Protein AF-A0A3Q2YG42-F1 (afdb_monomer_lite)

InterPro domains:
  IPR000538 Link domain [PF00193] (70-163)
  IPR000538 Link domain [PF00193] (169-263)
  IPR000538 Link domain [PR01265] (79-91)
  IPR000538 Link domain [PR01265] (107-120)
  IPR000538 Link domain [PR01265] (125-136)
  IPR000538 Link domain [PR01265] (158-167)
  IPR000538 Link domain [PS01241] (91-136)
  IPR000538 Link domain [PS01241] (188-233)
  IPR000538 Link domain [PS50963] (69-164)
  IPR000538 Link domain [PS50963] (169-263)
  IPR000538 Link domain [SM00445] (67-164)
  IPR000538 Link domain [SM00445] (169-263)
  IPR016186 C-type lectin-like/link domain superfamily [G3DSA:3.10.100.10] (69-167)
  IPR016186 C-type lectin-like/link domain superfamily [G3DSA:3.10.100.10] (169-263)
  IPR016187 C-type lectin fold [SSF56436] (69-170)
  IPR016187 C-type lectin fold [SSF56436] (176-263)
  IPR050691 Hyaluronan-binding Proteoglycan [PTHR22804] (66-263)

Secondary structure (DSSP, 8-state):
-----PPPP---TTS-------------S---S----EEEEEEESSPPTTS--EEEEEEEEETTEE-PEEEEE--SSSSS-B-HHHHHHHHHHTT-EEPPHHHHHHHHTTT----S-EE-TTSEEEEEESS-BTTB--SSTTS-EEEEEEE--TTS-BEEEEEE-------EE--TT-B-HHHHHHHHHHTT--PPPHHHHHHHHHTT----S-EE-TTS-EEEEESS-BTTBS-SS-EEEEE-SBTTTB-PPPTTS-BEEE-

pLDDT: mean 82.89, std 18.79, range [30.02, 98.75]

Radius of gyration: 19.81 Å; chains: 1; bounding box: 50×45×57 Å

Sequence (263 aa):
MHKVTHHSISEEMSKTVVLPCLFSLRPGAIASHEPPRVKWSKVWGQQGSDGSRKEQSILVAKDNVVKGVLFHYRAPPDRYALSFADAKRVCAENSAAIATPGQLQAAFADGYENCDAGWLSDQTVRYPIQSPRPGCYGDRDDSPGIRNYGNRFPDELFDVYCFAKRLQEVFHSTVEEKLNLATASTHCHSLGAQLATVGQLYLAWQAGLDQCDPGWLADGSVRYPINVPRRNCGGDEPGVRTVYSNPNRTGFPDTTAMFDAYC

Organism: Hippocampus comes (NCBI:txid109280)

Structure (mmCIF, N/CA/C/O backbone):
data_AF-A0A3Q2YG42-F1
#
_entry.id   AF-A0A3Q2YG42-F1
#
loop_
_atom_site.group_PDB
_atom_site.id
_atom_site.type_symbol
_atom_site.label_atom_id
_atom_site.label_alt_id
_atom_site.label_comp_id
_atom_site.label_asym_id
_atom_site.label_entity_id
_atom_site.label_seq_id
_atom_site.pdbx_PDB_ins_code
_atom_site.Cartn_x
_atom_site.Cartn_y
_atom_site.Cartn_z
_atom_site.occupancy
_atom_site.B_iso_or_equiv
_atom_site.auth_seq_id
_atom_site.auth_comp_id
_atom_site.auth_asym_id
_atom_site.auth_atom_id
_atom_site.pdbx_PDB_model_num
ATOM 1 N N . MET A 1 1 ? -17.712 -20.898 -29.746 1.00 37.16 1 MET A N 1
ATOM 2 C CA . MET A 1 1 ? -17.362 -20.573 -28.347 1.00 37.16 1 MET A CA 1
ATOM 3 C C . MET A 1 1 ? -18.477 -21.122 -27.460 1.00 37.16 1 MET A C 1
ATOM 5 O O . MET A 1 1 ? -19.547 -20.534 -27.428 1.00 37.16 1 MET A O 1
ATOM 9 N N . HIS A 1 2 ? -18.311 -22.303 -26.852 1.00 30.02 2 HIS A N 1
ATOM 10 C CA . HIS A 1 2 ? -19.321 -22.822 -25.921 1.00 30.02 2 HIS A CA 1
ATOM 11 C C . HIS A 1 2 ? -19.092 -22.162 -24.566 1.00 30.02 2 HIS A C 1
ATOM 13 O O . HIS A 1 2 ? -18.088 -22.416 -23.906 1.00 30.02 2 HIS A O 1
ATOM 19 N N . LYS A 1 3 ? -19.993 -21.253 -24.196 1.00 33.38 3 LYS A N 1
ATOM 20 C CA . LYS A 1 3 ? -20.018 -20.635 -22.874 1.00 33.38 3 LYS A CA 1
ATOM 21 C C . LYS A 1 3 ? -20.301 -21.757 -21.874 1.00 33.38 3 LYS A C 1
ATOM 23 O O . LYS A 1 3 ? -21.367 -22.367 -21.944 1.00 33.38 3 LYS A O 1
ATOM 28 N N . VAL A 1 4 ? -19.344 -22.066 -21.000 1.00 42.38 4 VAL A N 1
ATOM 29 C CA . VAL A 1 4 ? -19.574 -22.995 -19.886 1.00 42.38 4 VAL A CA 1
ATOM 30 C C . VAL A 1 4 ? -20.608 -22.330 -18.983 1.00 42.38 4 VAL A C 1
ATOM 32 O O . VAL A 1 4 ? -20.305 -21.393 -18.246 1.00 42.38 4 VAL A O 1
ATOM 35 N N . THR A 1 5 ? -21.860 -22.745 -19.132 1.00 42.25 5 THR A N 1
ATOM 36 C CA . THR A 1 5 ? -22.986 -22.264 -18.339 1.00 42.25 5 THR A CA 1
ATOM 37 C C . THR A 1 5 ? -23.028 -23.103 -17.073 1.00 42.25 5 THR A C 1
ATOM 39 O O . THR A 1 5 ? -23.519 -24.225 -17.062 1.00 42.25 5 THR A O 1
ATOM 42 N N . HIS A 1 6 ? -22.442 -22.574 -16.005 1.00 53.34 6 HIS A N 1
ATOM 43 C CA . HIS A 1 6 ? -22.710 -23.066 -14.661 1.00 53.34 6 HIS A CA 1
ATOM 44 C C . HIS A 1 6 ? -23.900 -22.294 -14.092 1.00 53.34 6 HIS A C 1
ATOM 46 O O . HIS A 1 6 ? -24.175 -21.162 -14.499 1.00 53.34 6 HIS A O 1
ATOM 52 N N . HIS A 1 7 ? -24.632 -22.923 -13.177 1.00 50.28 7 HIS A N 1
ATOM 53 C CA . HIS A 1 7 ? -25.670 -22.222 -12.433 1.00 50.28 7 HIS A CA 1
ATOM 54 C C . HIS A 1 7 ? -25.005 -21.152 -11.565 1.00 50.28 7 HIS A C 1
ATOM 56 O O . HIS A 1 7 ? -23.963 -21.400 -10.957 1.00 50.28 7 HIS A O 1
ATOM 62 N N . SER A 1 8 ? -25.582 -19.953 -11.540 1.00 48.00 8 SER A N 1
ATOM 63 C CA . SER A 1 8 ? -25.159 -18.903 -10.619 1.00 48.00 8 SER A CA 1
ATOM 64 C C . SER A 1 8 ? -25.345 -19.401 -9.189 1.00 48.00 8 SER A C 1
ATOM 66 O O . SER A 1 8 ? -26.459 -19.762 -8.813 1.00 48.00 8 SER A O 1
ATOM 68 N N . ILE A 1 9 ? -24.267 -19.417 -8.410 1.00 54.47 9 ILE A N 1
ATOM 69 C CA . ILE A 1 9 ? -24.324 -19.736 -6.984 1.00 54.47 9 ILE A CA 1
ATOM 70 C C . ILE A 1 9 ? -24.495 -18.416 -6.232 1.00 54.47 9 ILE A C 1
ATOM 72 O O . ILE A 1 9 ? -23.724 -17.480 -6.444 1.00 54.47 9 ILE A O 1
ATOM 76 N N . SER A 1 10 ? -25.527 -18.334 -5.396 1.00 48.53 10 SER A N 1
ATOM 77 C CA . SER A 1 10 ? -25.797 -17.191 -4.524 1.00 48.53 10 SER A CA 1
ATOM 78 C C . SER A 1 10 ? -25.667 -17.663 -3.086 1.00 48.53 10 SER A C 1
ATOM 80 O O . SER A 1 10 ? -26.492 -18.446 -2.630 1.00 48.53 10 SER A O 1
ATOM 82 N N . GLU A 1 11 ? -24.634 -17.200 -2.392 1.00 54.06 11 GLU A N 1
ATOM 83 C CA . GLU A 1 11 ? -24.312 -17.594 -1.019 1.00 54.06 11 GLU A CA 1
ATOM 84 C C . GLU A 1 11 ? -23.911 -16.367 -0.194 1.00 54.06 11 GLU A C 1
ATOM 86 O O . GLU A 1 11 ? -23.596 -15.304 -0.736 1.00 54.06 11 GLU A O 1
ATOM 91 N N . GLU A 1 12 ? -23.938 -16.518 1.128 1.00 40.00 12 GLU A N 1
ATOM 92 C CA . GLU A 1 12 ? -23.475 -15.498 2.073 1.00 40.00 12 GLU A CA 1
ATOM 93 C C . GLU A 1 12 ? -21.954 -15.296 1.971 1.00 40.00 12 GLU A C 1
ATOM 95 O O . GLU A 1 12 ? -21.207 -16.241 1.719 1.00 40.00 12 GLU A O 1
ATOM 100 N N . MET A 1 13 ? -21.473 -14.070 2.215 1.00 35.97 13 MET A N 1
ATOM 101 C CA . MET A 1 13 ? -20.045 -13.731 2.071 1.00 35.97 13 MET A CA 1
ATOM 102 C C . MET A 1 13 ? -19.112 -14.523 3.001 1.00 35.97 13 MET A C 1
ATOM 104 O O . MET A 1 13 ? -17.937 -14.680 2.686 1.00 35.97 13 MET A O 1
ATOM 108 N N . SER A 1 14 ? -19.617 -15.025 4.129 1.00 38.03 14 SER A N 1
ATOM 109 C CA . SER A 1 14 ? -18.859 -15.818 5.105 1.00 38.03 14 SER A CA 1
ATOM 110 C C . SER A 1 14 ? -18.813 -17.316 4.782 1.00 38.03 14 SER A C 1
ATOM 112 O O . SER A 1 14 ? -18.106 -18.067 5.457 1.00 38.03 14 SER A O 1
ATOM 114 N N . LYS A 1 15 ? -19.560 -17.788 3.773 1.00 38.00 15 LYS A N 1
ATOM 115 C CA . LYS A 1 15 ? -19.652 -19.217 3.456 1.00 38.00 15 LYS A CA 1
ATOM 116 C C . LYS A 1 15 ? -18.585 -19.673 2.470 1.00 38.00 15 LYS A C 1
ATOM 118 O O . LYS A 1 15 ? -18.189 -18.972 1.544 1.00 38.00 15 LYS A O 1
ATOM 123 N N . THR A 1 16 ? -18.149 -20.917 2.654 1.00 41.81 16 THR A N 1
ATOM 124 C CA . THR A 1 16 ? -17.263 -21.602 1.708 1.00 41.81 16 THR A CA 1
ATOM 125 C C . THR A 1 16 ? -18.089 -22.150 0.549 1.00 41.81 16 THR A C 1
ATOM 127 O O . THR A 1 16 ? -19.003 -22.943 0.764 1.00 41.81 16 THR A O 1
ATOM 130 N N . VAL A 1 17 ? -17.743 -21.766 -0.681 1.00 47.44 17 VAL A N 1
ATOM 131 C CA . VAL A 1 17 ? -18.382 -22.269 -1.904 1.00 47.44 17 VAL A CA 1
ATOM 132 C C . VAL A 1 17 ? -17.365 -23.024 -2.745 1.00 47.44 17 VAL A C 1
ATOM 134 O O . VAL A 1 17 ? -16.292 -22.509 -3.055 1.00 47.44 17 VAL A O 1
ATOM 137 N N . VAL A 1 18 ? -17.720 -24.240 -3.161 1.00 52.75 18 VAL A N 1
ATOM 138 C CA . VAL A 1 18 ? -16.938 -25.001 -4.139 1.00 52.75 18 VAL A CA 1
ATOM 139 C C . VAL A 1 18 ? -17.406 -24.608 -5.532 1.00 52.75 18 VAL A C 1
ATOM 141 O O . VAL A 1 18 ? -18.498 -24.971 -5.966 1.00 52.75 18 VAL A O 1
ATOM 144 N N . LEU A 1 19 ? -16.575 -23.850 -6.242 1.00 54.06 19 LEU A N 1
ATOM 145 C CA . LEU A 1 19 ? -16.845 -23.495 -7.628 1.00 54.06 19 LEU A CA 1
ATOM 146 C C . LEU A 1 19 ? -16.433 -24.660 -8.543 1.00 54.06 19 LEU A C 1
ATOM 148 O O . LEU A 1 19 ? -15.283 -25.103 -8.477 1.00 54.06 19 LEU A O 1
ATOM 152 N N . PRO A 1 20 ? -17.330 -25.168 -9.410 1.00 50.97 20 PRO A N 1
ATOM 153 C CA . PRO A 1 20 ? -17.016 -26.262 -10.320 1.00 50.97 20 PRO A CA 1
ATOM 154 C C . PRO A 1 20 ? -16.154 -25.734 -11.473 1.00 50.97 20 PRO A C 1
ATOM 156 O O . PRO A 1 20 ? -16.644 -25.415 -12.552 1.00 50.97 20 PRO A O 1
ATOM 159 N N . CYS A 1 21 ? -14.851 -25.589 -11.251 1.00 52.16 21 CYS A N 1
ATOM 160 C CA . CYS A 1 21 ? -13.923 -25.124 -12.277 1.00 52.16 21 CYS A CA 1
ATOM 161 C C . CYS A 1 21 ? -13.146 -26.303 -12.878 1.00 52.16 21 CYS A C 1
ATOM 163 O O . CYS A 1 21 ? -11.991 -26.526 -12.533 1.00 52.16 21 CYS A O 1
ATOM 165 N N . LEU A 1 22 ? -13.760 -27.034 -13.816 1.00 49.88 22 LEU A N 1
ATOM 166 C CA . LEU A 1 22 ? -13.017 -27.840 -14.792 1.00 49.88 22 LEU A CA 1
ATOM 167 C C . LEU A 1 22 ? -13.012 -27.083 -16.127 1.00 49.88 22 LEU A C 1
ATOM 169 O O . LEU A 1 22 ? -14.024 -27.035 -16.823 1.00 49.88 22 LEU A O 1
ATOM 173 N N . PHE A 1 23 ? -11.879 -26.479 -16.490 1.00 48.53 23 PHE A N 1
ATOM 174 C CA . PHE A 1 23 ? -11.692 -25.861 -17.804 1.00 48.53 23 PHE A CA 1
ATOM 175 C C . PHE A 1 23 ? -10.814 -26.766 -18.673 1.00 48.53 23 PHE A C 1
ATOM 177 O O . PHE A 1 23 ? -9.654 -27.007 -18.354 1.00 48.53 23 PHE A O 1
ATOM 184 N N . SER A 1 24 ? -11.359 -27.260 -19.788 1.00 45.06 24 SER A N 1
ATOM 185 C CA . SER A 1 24 ? -10.573 -27.919 -20.835 1.00 45.06 24 SER A CA 1
ATOM 186 C C . SER A 1 24 ? -10.083 -26.857 -21.821 1.00 45.06 24 SER A C 1
ATOM 188 O O . SER A 1 24 ? -10.883 -26.245 -22.533 1.00 45.06 24 SER A O 1
ATOM 190 N N . LEU A 1 25 ? -8.773 -26.603 -21.849 1.00 45.97 25 LEU A N 1
ATOM 191 C CA . LEU A 1 25 ? -8.155 -25.787 -22.894 1.00 45.97 25 LEU A CA 1
ATOM 192 C C . LEU A 1 25 ? -8.056 -26.634 -24.165 1.00 45.97 25 LEU A C 1
ATOM 194 O O . LEU A 1 25 ? -7.454 -27.707 -24.151 1.00 45.97 25 LEU A O 1
ATOM 198 N N . ARG A 1 26 ? -8.646 -26.169 -25.271 1.00 48.91 26 ARG A N 1
ATOM 199 C CA . ARG A 1 26 ? -8.454 -26.813 -26.577 1.00 48.91 26 ARG A CA 1
ATOM 200 C C . ARG A 1 26 ? -7.027 -26.522 -27.066 1.00 48.91 26 ARG A C 1
ATOM 202 O O . ARG A 1 26 ? -6.692 -25.346 -27.207 1.00 48.91 26 ARG A O 1
ATOM 209 N N . PRO A 1 27 ? -6.198 -27.536 -27.365 1.00 46.72 27 PRO A N 1
ATOM 210 C CA . PRO A 1 27 ? -4.892 -27.314 -27.968 1.00 46.72 27 PRO A CA 1
ATOM 211 C C . PRO A 1 27 ? -5.101 -26.994 -29.451 1.00 46.72 27 PRO A C 1
ATOM 213 O O . PRO A 1 27 ? -5.374 -27.882 -30.255 1.00 46.72 27 PRO A O 1
ATOM 216 N N . GLY A 1 28 ? -5.057 -25.715 -29.821 1.00 52.97 28 GLY A N 1
ATOM 217 C CA . GLY A 1 28 ? -5.291 -25.330 -31.211 1.00 52.97 28 GLY A CA 1
ATOM 218 C C . GLY A 1 28 ? -5.307 -23.830 -31.453 1.00 52.97 28 GLY A C 1
ATOM 219 O O . GLY A 1 28 ? -6.376 -23.276 -31.674 1.00 52.97 28 GLY A O 1
ATOM 220 N N . ALA A 1 29 ? -4.120 -23.221 -31.385 1.00 42.81 29 ALA A N 1
ATOM 221 C CA . ALA A 1 29 ? -3.640 -22.047 -32.129 1.00 42.81 29 ALA A CA 1
ATOM 222 C C . ALA A 1 29 ? -2.606 -21.322 -31.258 1.00 42.81 29 ALA A C 1
ATOM 224 O O . ALA A 1 29 ? -2.978 -20.583 -30.359 1.00 42.81 29 ALA A O 1
ATOM 225 N N . ILE A 1 30 ? -1.320 -21.574 -31.535 1.00 45.62 30 ILE A N 1
ATOM 226 C CA . ILE A 1 30 ? -0.146 -20.900 -30.956 1.00 45.62 30 ILE A CA 1
ATOM 227 C C . ILE A 1 30 ? -0.146 -20.935 -29.422 1.00 45.62 30 ILE A C 1
ATOM 229 O O . ILE A 1 30 ? -0.738 -20.097 -28.751 1.00 45.62 30 ILE A O 1
ATOM 233 N N . ALA A 1 31 ? 0.562 -21.917 -28.865 1.00 47.59 31 ALA A N 1
ATOM 234 C CA . ALA A 1 31 ? 0.879 -21.953 -27.447 1.00 47.59 31 ALA A CA 1
ATOM 235 C C . ALA A 1 31 ? 1.609 -20.660 -27.042 1.00 47.59 31 ALA A C 1
ATOM 237 O O . ALA A 1 31 ? 2.832 -20.573 -27.139 1.00 47.59 31 ALA A O 1
ATOM 238 N N . SER A 1 32 ? 0.878 -19.663 -26.535 1.00 52.91 32 SER A N 1
ATOM 239 C CA . SER A 1 32 ? 1.452 -18.912 -25.433 1.00 52.91 32 SER A CA 1
ATOM 240 C C . SER A 1 32 ? 1.546 -19.935 -24.304 1.00 52.91 32 SER A C 1
ATOM 242 O O . SER A 1 32 ? 0.567 -20.595 -23.951 1.00 52.91 32 SER A O 1
ATOM 244 N N . HIS A 1 33 ? 2.744 -20.142 -23.769 1.00 53.88 33 HIS A N 1
ATOM 245 C CA . HIS A 1 33 ? 2.972 -20.923 -22.550 1.00 53.88 33 HIS A CA 1
ATOM 246 C C . HIS A 1 33 ? 2.330 -20.241 -21.323 1.00 53.88 33 HIS A C 1
ATOM 248 O O . HIS A 1 33 ? 2.825 -20.367 -20.207 1.00 53.88 33 HIS A O 1
ATOM 254 N N . GLU A 1 34 ? 1.269 -19.455 -21.523 1.00 51.34 34 GLU A N 1
ATOM 255 C CA . GLU A 1 34 ? 0.668 -18.634 -20.503 1.00 51.34 34 GLU A CA 1
ATOM 256 C C . GLU A 1 34 ? -0.638 -19.282 -20.020 1.00 51.34 34 GLU A C 1
ATOM 258 O O . GLU A 1 34 ? -1.601 -19.416 -20.777 1.00 51.34 34 GLU A O 1
ATOM 263 N N . PRO A 1 35 ? -0.680 -19.719 -18.756 1.00 53.84 35 PRO A N 1
ATOM 264 C CA . PRO A 1 35 ? -1.837 -20.392 -18.190 1.00 53.84 35 PRO A CA 1
ATOM 265 C C . PRO A 1 35 ? -3.043 -19.448 -18.102 1.00 53.84 35 PRO A C 1
ATOM 267 O O . PRO A 1 35 ? -2.873 -18.237 -17.904 1.00 53.84 35 PRO A O 1
ATOM 270 N N . PRO A 1 36 ? -4.274 -19.986 -18.215 1.00 58.94 36 PRO A N 1
ATOM 271 C CA . PRO A 1 36 ? -5.486 -19.185 -18.241 1.00 58.94 36 PRO A CA 1
ATOM 272 C C . PRO A 1 36 ? -5.664 -18.445 -16.917 1.00 58.94 36 PRO A C 1
ATOM 274 O O . PRO A 1 36 ? -5.609 -19.026 -15.833 1.00 58.94 36 PRO A O 1
ATOM 277 N N . ARG A 1 37 ? -5.903 -17.139 -17.017 1.00 62.25 37 ARG A N 1
ATOM 278 C CA . ARG A 1 37 ? -6.224 -16.283 -15.878 1.00 62.25 37 ARG A CA 1
ATOM 279 C C . ARG A 1 37 ? -7.727 -16.342 -15.625 1.00 62.25 37 ARG A C 1
ATOM 281 O O . ARG A 1 37 ? -8.512 -15.879 -16.447 1.00 62.25 37 ARG A O 1
ATOM 288 N N . VAL A 1 38 ? -8.119 -16.892 -14.482 1.00 63.44 38 VAL A N 1
ATOM 289 C CA . VAL A 1 38 ? -9.517 -16.960 -14.044 1.00 63.44 38 VAL A CA 1
ATOM 290 C C . VAL A 1 38 ? -9.766 -15.794 -13.103 1.00 63.44 38 VAL A C 1
ATOM 292 O O . VAL A 1 38 ? -9.129 -15.719 -12.063 1.00 63.44 38 VAL A O 1
ATOM 295 N N . LYS A 1 39 ? -10.647 -14.862 -13.462 1.00 65.69 39 LYS A N 1
ATOM 296 C CA . LYS A 1 39 ? -11.042 -13.732 -12.612 1.00 65.69 39 LYS A CA 1
ATOM 297 C C . LYS A 1 39 ? -12.471 -13.960 -12.133 1.00 65.69 39 LYS A C 1
ATOM 299 O O . LYS A 1 39 ? -13.368 -14.153 -12.946 1.00 65.69 39 LYS A O 1
ATOM 304 N N . TRP A 1 40 ? -12.663 -13.922 -10.824 1.00 64.19 40 TRP A N 1
ATOM 305 C CA . TRP A 1 40 ? -13.966 -13.797 -10.192 1.00 64.19 40 TRP A CA 1
ATOM 306 C C . TRP A 1 40 ? -14.181 -12.350 -9.839 1.00 64.19 40 TRP A C 1
ATOM 308 O O . TRP A 1 40 ? -13.326 -11.706 -9.230 1.00 64.19 40 TRP A O 1
ATOM 318 N N . SER A 1 41 ? -15.345 -11.857 -10.207 1.00 60.69 41 SER A N 1
ATOM 319 C CA . SER A 1 41 ? -15.691 -10.473 -10.014 1.00 60.69 41 SER A CA 1
ATOM 320 C C . SER A 1 41 ? -17.042 -10.326 -9.350 1.00 60.69 41 SER A C 1
ATOM 322 O O . SER A 1 41 ? -17.994 -11.026 -9.703 1.00 60.69 41 SER A O 1
ATOM 324 N N . LYS A 1 42 ? -17.150 -9.368 -8.436 1.00 60.47 42 LYS A N 1
ATOM 325 C CA . LYS A 1 42 ? -18.436 -8.921 -7.926 1.00 60.47 42 LYS A CA 1
ATOM 326 C C . LYS A 1 42 ? -18.944 -7.909 -8.942 1.00 60.47 42 LYS A C 1
ATOM 328 O O . LYS A 1 42 ? -18.221 -7.008 -9.364 1.00 60.47 42 LYS A O 1
ATOM 333 N N . VAL A 1 43 ? -20.174 -8.122 -9.386 1.00 68.12 43 VAL A N 1
ATOM 334 C CA . VAL A 1 43 ? -20.835 -7.286 -10.383 1.00 68.12 43 VAL A CA 1
ATOM 335 C C . VAL A 1 43 ? -21.959 -6.546 -9.677 1.00 68.12 43 VAL A C 1
ATOM 337 O O . VAL A 1 43 ? -22.773 -7.181 -9.007 1.00 68.12 43 VAL A O 1
ATOM 340 N N . TRP A 1 44 ? -22.011 -5.221 -9.791 1.00 63.84 44 TRP A N 1
ATOM 341 C CA . TRP A 1 44 ? -23.060 -4.428 -9.145 1.00 63.84 44 TRP A CA 1
ATOM 342 C C . TRP A 1 44 ? -23.499 -3.221 -9.972 1.00 63.84 44 TRP A C 1
ATOM 344 O O . TRP A 1 44 ? -22.815 -2.770 -10.890 1.00 63.84 44 TRP A O 1
ATOM 354 N N . GLY A 1 45 ? -24.671 -2.695 -9.606 1.00 58.34 45 GLY A N 1
ATOM 355 C CA . GLY A 1 45 ? -25.330 -1.573 -10.272 1.00 58.34 45 GLY A CA 1
ATOM 356 C C . GLY A 1 45 ? -26.368 -2.002 -11.311 1.00 58.34 45 GLY A C 1
ATOM 357 O O . GLY A 1 45 ? -26.341 -3.121 -11.835 1.00 58.34 45 GLY A O 1
ATOM 358 N N . GLN A 1 46 ? -27.309 -1.095 -11.598 1.00 54.59 46 GLN A N 1
ATOM 359 C CA . GLN A 1 46 ? -28.134 -1.206 -12.798 1.00 54.59 46 GLN A CA 1
ATOM 360 C C . GLN A 1 46 ? -27.263 -0.992 -14.035 1.00 54.59 46 GLN A C 1
ATOM 362 O O . GLN A 1 46 ? -26.235 -0.318 -13.977 1.00 54.59 46 GLN A O 1
ATOM 367 N N . GLN A 1 47 ? -27.667 -1.623 -15.132 1.00 56.28 47 GLN A N 1
ATOM 368 C CA . GLN A 1 47 ? -26.978 -1.532 -16.409 1.00 56.28 47 GLN A CA 1
ATOM 369 C C . GLN A 1 47 ? -26.873 -0.055 -16.813 1.00 56.28 47 GLN A C 1
ATOM 371 O O . GLN A 1 47 ? -27.890 0.638 -16.864 1.00 56.28 47 GLN A O 1
ATOM 376 N N . GLY A 1 48 ? -25.647 0.430 -17.032 1.00 58.53 48 GLY A N 1
ATOM 377 C CA . GLY A 1 48 ? -25.433 1.778 -17.548 1.00 58.53 48 GLY A CA 1
ATOM 378 C C . GLY A 1 48 ? -26.116 1.941 -18.905 1.00 58.53 48 GLY A C 1
ATOM 379 O O . GLY A 1 48 ? -26.436 0.957 -19.573 1.00 58.53 48 GLY A O 1
ATOM 380 N N . SER A 1 49 ? -26.329 3.180 -19.343 1.00 56.97 49 SER A N 1
ATOM 381 C CA . SER A 1 49 ? -26.926 3.469 -20.655 1.00 56.97 49 SER A CA 1
ATOM 382 C C . SER A 1 49 ? -26.140 2.882 -21.840 1.00 56.97 49 SER A C 1
ATOM 384 O O . SER A 1 49 ? -26.709 2.738 -22.917 1.00 56.97 49 SER A O 1
ATOM 386 N N . ASP A 1 50 ? -24.869 2.506 -21.648 1.00 69.50 50 ASP A N 1
ATOM 387 C CA . ASP A 1 50 ? -24.018 1.830 -22.639 1.00 69.50 50 ASP A CA 1
ATOM 388 C C . ASP A 1 50 ? -24.059 0.287 -22.561 1.00 69.50 50 ASP A C 1
ATOM 390 O O . ASP A 1 50 ? -23.378 -0.397 -23.323 1.00 69.50 50 ASP A O 1
ATOM 394 N N . GLY A 1 51 ? -24.835 -0.285 -21.636 1.00 60.28 51 GLY A N 1
ATOM 395 C CA . GLY A 1 51 ? -24.904 -1.727 -21.426 1.00 60.28 51 GLY A CA 1
ATOM 396 C C . GLY A 1 51 ? -23.856 -2.306 -20.465 1.00 60.28 51 GLY A C 1
ATOM 397 O O . GLY A 1 51 ? -23.954 -3.495 -20.146 1.00 60.28 51 GLY A O 1
ATOM 398 N N . SER A 1 52 ? -22.896 -1.513 -19.980 1.00 55.59 52 SER A N 1
ATOM 399 C CA . SER A 1 52 ? -21.832 -1.946 -19.070 1.00 55.59 52 SER A CA 1
ATOM 400 C C . SER A 1 52 ? -22.321 -2.069 -17.620 1.00 55.59 52 SER A C 1
ATOM 402 O O . SER A 1 52 ? -23.192 -1.333 -17.142 1.00 55.59 52 SER A O 1
ATOM 404 N N . ARG A 1 53 ? -21.777 -3.058 -16.905 1.00 64.25 53 ARG A N 1
ATOM 405 C CA . ARG A 1 53 ? -21.948 -3.242 -15.457 1.00 64.25 53 ARG A CA 1
ATOM 406 C C . ARG A 1 53 ? -20.616 -2.974 -14.775 1.00 64.25 53 ARG A C 1
ATOM 408 O O . ARG A 1 53 ? -19.574 -3.356 -15.302 1.00 64.25 53 ARG A O 1
ATOM 415 N N . LYS A 1 54 ? -20.653 -2.367 -13.586 1.00 61.62 54 LYS A N 1
ATOM 416 C CA . LYS A 1 54 ? -19.445 -2.211 -12.772 1.00 61.62 54 LYS A CA 1
ATOM 417 C C . LYS A 1 54 ? -19.026 -3.582 -12.252 1.00 61.62 54 LYS A C 1
ATOM 419 O O . LYS A 1 54 ? -19.822 -4.290 -11.633 1.00 61.62 54 LYS A O 1
ATOM 424 N N . GLU A 1 55 ? -17.787 -3.949 -12.544 1.00 66.94 55 GLU A N 1
ATOM 425 C CA . GLU A 1 55 ? -17.202 -5.244 -12.228 1.00 66.94 55 GLU A CA 1
ATOM 426 C C . GLU A 1 55 ? -15.893 -5.029 -11.456 1.00 66.94 55 GLU A C 1
ATOM 428 O O . GLU A 1 55 ? -14.961 -4.423 -11.981 1.00 66.94 55 GLU A O 1
ATOM 433 N N . GLN A 1 56 ? -15.791 -5.544 -10.228 1.00 62.69 56 GLN A N 1
ATOM 434 C CA . GLN A 1 56 ? -14.542 -5.532 -9.454 1.00 62.69 56 GLN A CA 1
ATOM 435 C C . GLN A 1 56 ? -14.036 -6.951 -9.247 1.00 62.69 56 GLN A C 1
ATOM 437 O O . GLN A 1 56 ? -14.794 -7.823 -8.826 1.00 62.69 56 GLN A O 1
ATOM 442 N N . SER A 1 57 ? -12.746 -7.176 -9.502 1.00 62.44 57 SER A N 1
ATOM 443 C CA . SER A 1 57 ? -12.067 -8.436 -9.186 1.00 62.44 57 SER A CA 1
ATOM 444 C C . SER A 1 57 ? -12.120 -8.715 -7.675 1.00 62.44 57 SER A C 1
ATOM 446 O O . SER A 1 57 ? -11.557 -7.948 -6.904 1.00 62.44 57 SER A O 1
ATOM 448 N N . ILE A 1 58 ? -12.743 -9.820 -7.262 1.00 55.69 58 ILE A N 1
ATOM 449 C CA . ILE A 1 58 ? -12.721 -10.323 -5.872 1.00 55.69 58 ILE A CA 1
ATOM 450 C C . ILE A 1 58 ? -11.552 -11.288 -5.704 1.00 55.69 58 ILE A C 1
ATOM 452 O O . ILE A 1 58 ? -10.771 -11.224 -4.764 1.00 55.69 58 ILE A O 1
ATOM 456 N N . LEU A 1 59 ? -11.420 -12.213 -6.650 1.00 58.62 59 LEU A N 1
ATOM 457 C CA . LEU A 1 59 ? -10.390 -13.235 -6.655 1.00 58.62 59 LEU A CA 1
ATOM 458 C C . LEU A 1 59 ? -9.915 -13.378 -8.083 1.00 58.62 59 LEU A C 1
ATOM 460 O O . LEU A 1 59 ? -10.677 -13.244 -9.036 1.00 58.62 59 LEU A O 1
ATOM 464 N N . VAL A 1 60 ? -8.650 -13.699 -8.252 1.00 61.66 60 VAL A N 1
ATOM 465 C CA . VAL A 1 60 ? -8.150 -14.138 -9.546 1.00 61.66 60 VAL A CA 1
ATOM 466 C C . VAL A 1 60 ? -7.256 -15.331 -9.277 1.00 61.66 60 VAL A C 1
ATOM 468 O O . VAL A 1 60 ? -6.561 -15.364 -8.273 1.00 61.66 60 VAL A O 1
ATOM 471 N N . ALA A 1 61 ? -7.272 -16.323 -10.143 1.00 58.47 61 ALA A N 1
ATOM 472 C CA . ALA A 1 61 ? -6.347 -17.431 -10.097 1.00 58.47 61 ALA A CA 1
ATOM 473 C C . ALA A 1 61 ? -5.568 -17.490 -11.402 1.00 58.47 61 ALA A C 1
ATOM 475 O O . ALA A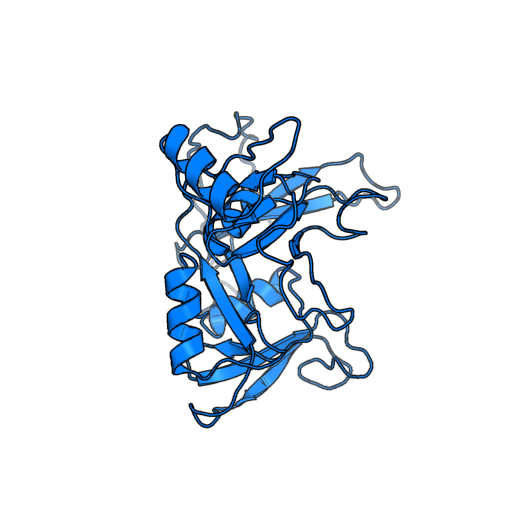 1 61 ? -6.111 -17.299 -12.492 1.00 58.47 61 ALA A O 1
ATOM 476 N N . LYS A 1 62 ? -4.274 -17.747 -11.270 1.00 59.66 62 LYS A N 1
ATOM 477 C CA . LYS A 1 62 ? -3.380 -18.143 -12.354 1.00 59.66 62 LYS A CA 1
ATOM 478 C C . LYS A 1 62 ? -2.423 -19.166 -11.748 1.00 59.66 62 LYS A C 1
ATOM 480 O O . LYS A 1 62 ? -2.025 -18.992 -10.598 1.00 59.66 62 LYS A O 1
ATOM 485 N N . ASP A 1 63 ? -2.127 -20.250 -12.459 1.00 58.22 63 ASP A N 1
ATOM 486 C CA . ASP A 1 63 ? -1.229 -21.310 -11.964 1.00 58.22 63 ASP A CA 1
ATOM 487 C C . ASP A 1 63 ? -1.662 -21.972 -10.644 1.00 58.22 63 ASP A C 1
ATOM 489 O O . ASP A 1 63 ? -0.833 -22.265 -9.789 1.00 58.22 63 ASP A O 1
ATOM 493 N N . ASN A 1 64 ? -2.969 -22.192 -10.442 1.00 45.97 64 ASN A N 1
ATOM 494 C CA . ASN A 1 64 ? -3.535 -22.737 -9.193 1.00 45.97 64 ASN A CA 1
ATOM 495 C C . ASN A 1 64 ? -3.255 -21.889 -7.932 1.00 45.97 64 ASN A C 1
ATOM 497 O O . ASN A 1 64 ? -3.469 -22.353 -6.813 1.00 45.97 64 ASN A O 1
ATOM 501 N N . VAL A 1 65 ? -2.817 -20.634 -8.089 1.00 49.41 65 VAL A N 1
ATOM 502 C CA . VAL A 1 65 ? -2.615 -19.689 -6.984 1.00 49.41 65 VAL A CA 1
ATOM 503 C C . VAL A 1 65 ? -3.801 -18.735 -6.908 1.00 49.41 65 VAL A C 1
ATOM 505 O O . VAL A 1 65 ? -4.034 -17.963 -7.837 1.00 49.41 65 VAL A O 1
ATOM 508 N N . VAL A 1 66 ? -4.525 -18.755 -5.788 1.00 55.41 66 VAL A N 1
ATOM 509 C CA . VAL A 1 66 ? -5.561 -17.761 -5.465 1.00 55.41 66 VAL A CA 1
ATOM 510 C C . VAL A 1 66 ? -4.891 -16.413 -5.177 1.00 55.41 66 VAL A C 1
ATOM 512 O O . VAL A 1 66 ? -3.927 -16.345 -4.407 1.00 55.41 66 VAL A O 1
ATOM 515 N N . LYS A 1 67 ? -5.347 -15.342 -5.841 1.00 63.84 67 LYS A N 1
ATOM 516 C CA . LYS A 1 67 ? -4.705 -14.026 -5.788 1.00 63.84 67 LYS A CA 1
ATOM 517 C C . LYS A 1 67 ? -4.789 -13.438 -4.394 1.00 63.84 67 LYS A C 1
ATOM 519 O O . LYS A 1 67 ? -5.843 -13.008 -3.938 1.00 63.84 67 LYS A O 1
ATOM 524 N N . GLY A 1 68 ? -3.607 -13.344 -3.807 1.00 80.56 68 GLY A N 1
ATOM 525 C CA . GLY A 1 68 ? -3.286 -12.281 -2.888 1.00 80.56 68 GLY A CA 1
ATOM 526 C C . GLY A 1 68 ? -3.414 -10.895 -3.522 1.00 80.56 68 GLY A C 1
ATOM 527 O O . GLY A 1 68 ? -3.488 -10.749 -4.745 1.00 80.56 68 GLY A O 1
ATOM 528 N N . VAL A 1 69 ? -3.405 -9.885 -2.669 1.00 89.62 69 VAL A N 1
ATOM 529 C CA . VAL A 1 69 ? -3.504 -8.479 -3.043 1.00 89.62 69 VAL A CA 1
ATOM 530 C C . VAL A 1 69 ? -2.107 -7.887 -3.191 1.00 89.62 69 VAL A C 1
ATOM 532 O O . VAL A 1 69 ? -1.240 -8.098 -2.337 1.00 89.62 69 VAL A O 1
ATOM 535 N N . LEU A 1 70 ? -1.882 -7.148 -4.277 1.00 94.38 70 LEU A N 1
ATOM 536 C CA . LEU A 1 70 ? -0.707 -6.294 -4.418 1.00 94.38 70 LEU A CA 1
ATOM 537 C C . LEU A 1 70 ? -1.039 -4.910 -3.873 1.00 94.38 70 LEU A C 1
ATOM 539 O O . LEU A 1 70 ? -2.064 -4.334 -4.234 1.00 94.38 70 LEU A O 1
ATOM 543 N N . PHE A 1 71 ? -0.153 -4.368 -3.051 1.00 96.75 71 PHE A N 1
ATOM 544 C CA . PHE A 1 71 ? -0.267 -3.004 -2.566 1.00 96.75 71 PHE A CA 1
ATOM 545 C C . PHE A 1 71 ? 1.082 -2.301 -2.564 1.00 96.75 71 PHE A C 1
ATOM 547 O O . PHE A 1 71 ? 2.136 -2.917 -2.411 1.00 96.75 71 PHE A O 1
ATOM 554 N N . HIS A 1 72 ? 1.034 -0.986 -2.733 1.00 97.56 72 HIS A N 1
ATOM 555 C CA . HIS A 1 72 ? 2.177 -0.107 -2.536 1.00 97.56 72 HIS A CA 1
ATOM 556 C C . HIS A 1 72 ? 2.293 0.259 -1.055 1.00 97.56 72 HIS A C 1
ATOM 558 O O . HIS A 1 72 ? 1.286 0.491 -0.376 1.00 97.56 72 HIS A O 1
ATOM 564 N N . TYR A 1 73 ? 3.524 0.302 -0.557 1.00 96.94 73 TYR A N 1
ATOM 565 C CA . TYR A 1 73 ? 3.847 0.733 0.792 1.00 96.94 73 TYR A CA 1
ATOM 566 C C . TYR A 1 73 ? 4.934 1.810 0.752 1.00 96.94 73 TYR A C 1
ATOM 568 O O . TYR A 1 73 ? 6.013 1.613 0.191 1.00 96.94 73 TYR A O 1
ATOM 576 N N . ARG A 1 74 ? 4.638 2.939 1.400 1.00 94.69 74 ARG A N 1
ATOM 577 C CA . ARG A 1 74 ? 5.561 4.045 1.663 1.00 94.69 74 ARG A CA 1
ATOM 578 C C . ARG A 1 74 ? 5.818 4.126 3.160 1.00 94.69 74 ARG A C 1
ATOM 580 O O . ARG A 1 74 ? 4.871 4.065 3.942 1.00 94.69 74 ARG A O 1
ATOM 587 N N . ALA A 1 75 ? 7.082 4.285 3.536 1.00 88.81 75 ALA A N 1
ATOM 588 C CA . ALA A 1 75 ? 7.464 4.445 4.930 1.00 88.81 75 ALA A CA 1
ATOM 589 C C . ALA A 1 75 ? 6.964 5.790 5.507 1.00 88.81 75 ALA A C 1
ATOM 591 O O . ALA A 1 75 ? 6.840 6.763 4.763 1.00 88.81 75 ALA A O 1
ATOM 592 N N . PRO A 1 76 ? 6.718 5.877 6.827 1.00 81.88 76 PRO A N 1
ATOM 593 C CA . PRO A 1 76 ? 6.234 7.100 7.466 1.00 81.88 76 PRO A CA 1
ATOM 594 C C . PRO A 1 76 ? 7.088 8.370 7.254 1.00 81.88 76 PRO A C 1
ATOM 596 O O . PRO A 1 76 ? 6.485 9.419 7.008 1.00 81.88 76 PRO A O 1
ATOM 599 N N . PRO A 1 77 ? 8.438 8.337 7.374 1.00 81.56 77 PRO A N 1
ATOM 600 C CA . PRO A 1 77 ? 9.217 9.567 7.520 1.00 81.56 77 PRO A CA 1
ATOM 601 C C . PRO A 1 77 ? 9.312 10.388 6.233 1.00 81.56 77 PRO A C 1
ATOM 603 O O . PRO A 1 77 ? 9.277 11.613 6.303 1.00 81.56 77 PRO A O 1
ATOM 606 N N . ASP A 1 78 ? 9.412 9.741 5.069 1.00 83.50 78 ASP A N 1
ATOM 607 C CA . ASP A 1 78 ? 9.525 10.437 3.787 1.00 83.50 78 ASP A CA 1
ATOM 608 C C . ASP A 1 78 ? 9.133 9.538 2.602 1.00 83.50 78 ASP A C 1
ATOM 610 O O . ASP A 1 78 ? 8.950 8.323 2.734 1.00 83.50 78 ASP A O 1
ATOM 614 N N . ARG A 1 79 ? 9.009 10.143 1.420 1.00 88.56 79 ARG A N 1
ATOM 615 C CA . ARG A 1 79 ? 8.922 9.433 0.143 1.00 88.56 79 ARG A CA 1
ATOM 616 C C . ARG A 1 79 ? 10.278 8.812 -0.176 1.00 88.56 79 ARG A C 1
ATOM 618 O O . ARG A 1 79 ? 11.294 9.486 -0.069 1.00 88.56 79 ARG A O 1
ATOM 625 N N . TYR A 1 80 ? 10.273 7.562 -0.641 1.00 89.31 80 TYR A N 1
ATOM 626 C CA . TYR A 1 80 ? 11.491 6.854 -1.033 1.00 89.31 80 TYR A CA 1
ATOM 627 C C . TYR A 1 80 ? 12.508 6.758 0.107 1.00 89.31 80 TYR A C 1
ATOM 629 O O . TYR A 1 80 ? 13.614 7.276 0.023 1.00 89.31 80 TYR A O 1
ATOM 637 N N . ALA A 1 81 ? 12.103 6.089 1.187 1.00 94.50 81 ALA A N 1
ATOM 638 C CA . ALA A 1 81 ? 12.870 5.995 2.429 1.00 94.50 81 ALA A CA 1
ATOM 639 C C . ALA A 1 81 ? 13.214 4.548 2.832 1.00 94.50 81 ALA A C 1
ATOM 641 O O . ALA A 1 81 ? 13.534 4.292 3.991 1.00 94.50 81 ALA A O 1
ATOM 642 N N . LEU A 1 82 ? 13.118 3.583 1.907 1.00 97.19 82 LEU A N 1
ATOM 643 C CA . LEU A 1 82 ? 13.413 2.173 2.175 1.00 97.19 82 LEU A CA 1
ATOM 644 C C . LEU A 1 82 ? 14.574 1.681 1.309 1.00 97.19 82 LEU A C 1
ATOM 646 O O . LEU A 1 82 ? 14.475 1.687 0.079 1.00 97.19 82 LEU A O 1
ATOM 650 N N . SER A 1 83 ? 15.629 1.175 1.954 1.00 98.25 83 SER A N 1
ATOM 651 C CA . SER A 1 83 ? 16.622 0.320 1.291 1.00 98.25 83 SER A CA 1
ATOM 652 C C . SER A 1 83 ? 15.984 -1.005 0.858 1.00 98.25 83 SER A C 1
ATOM 654 O O . SER A 1 83 ? 14.902 -1.370 1.328 1.00 98.25 83 SER A O 1
ATOM 656 N N . PHE A 1 84 ? 16.650 -1.798 0.015 1.00 98.56 84 PHE A N 1
ATOM 657 C CA . PHE A 1 84 ? 16.124 -3.111 -0.382 1.00 98.56 84 PHE A CA 1
ATOM 658 C C . PHE A 1 84 ? 15.950 -4.065 0.816 1.00 98.56 84 PHE A C 1
ATOM 660 O O . PHE A 1 84 ? 15.040 -4.902 0.845 1.00 98.56 84 PHE A O 1
ATOM 667 N N . ALA A 1 85 ? 16.819 -3.953 1.825 1.00 98.44 85 ALA A N 1
ATOM 668 C CA . ALA A 1 85 ? 16.703 -4.724 3.059 1.00 98.44 85 ALA A CA 1
ATOM 669 C C . ALA A 1 85 ? 15.490 -4.278 3.889 1.00 98.44 85 ALA A C 1
ATOM 671 O O . ALA A 1 85 ? 14.715 -5.128 4.337 1.00 98.44 85 ALA A O 1
ATOM 672 N N . ASP A 1 86 ? 15.287 -2.966 4.029 1.00 98.25 86 ASP A N 1
ATOM 673 C CA . ASP A 1 86 ? 14.136 -2.410 4.743 1.00 98.25 86 ASP A CA 1
ATOM 674 C C . ASP A 1 86 ? 12.828 -2.744 4.027 1.00 98.25 86 ASP A C 1
ATOM 676 O O . ASP A 1 86 ? 11.881 -3.181 4.670 1.00 98.25 86 ASP A O 1
ATOM 680 N N . ALA A 1 87 ? 12.797 -2.651 2.696 1.00 98.44 87 ALA A N 1
ATOM 681 C CA . ALA A 1 87 ? 11.656 -3.001 1.854 1.00 98.44 87 ALA A CA 1
ATOM 682 C C . ALA A 1 87 ? 11.163 -4.438 2.098 1.00 98.44 87 ALA A C 1
ATOM 684 O O . ALA A 1 87 ? 9.965 -4.679 2.265 1.00 98.44 87 ALA A O 1
ATOM 685 N N . LYS A 1 88 ? 12.086 -5.406 2.180 1.00 98.44 88 LYS A N 1
ATOM 686 C CA . LYS A 1 88 ? 11.751 -6.798 2.522 1.00 98.44 88 LYS A CA 1
ATOM 687 C C . LYS A 1 88 ? 11.178 -6.916 3.933 1.00 98.44 88 LYS A C 1
ATOM 689 O O . LYS A 1 88 ? 10.185 -7.619 4.122 1.00 98.44 88 LYS A O 1
ATOM 694 N N . ARG A 1 89 ? 11.794 -6.233 4.903 1.00 98.19 89 ARG A N 1
ATOM 695 C CA . ARG A 1 89 ? 11.379 -6.262 6.309 1.00 98.19 89 ARG A CA 1
ATOM 696 C C . ARG A 1 89 ? 9.979 -5.674 6.495 1.00 98.19 89 ARG A C 1
ATOM 698 O O . ARG A 1 89 ? 9.123 -6.357 7.045 1.00 98.19 89 ARG A O 1
ATOM 705 N N . VAL A 1 90 ? 9.710 -4.483 5.957 1.00 97.56 90 VAL A N 1
ATOM 706 C CA . VAL A 1 90 ? 8.413 -3.809 6.149 1.00 97.56 90 VAL A CA 1
ATOM 707 C C . VAL A 1 90 ? 7.257 -4.548 5.478 1.00 97.56 90 VAL A C 1
ATOM 709 O O . VAL A 1 90 ? 6.153 -4.549 6.020 1.00 97.56 90 VAL A O 1
ATOM 712 N N . CYS A 1 91 ? 7.479 -5.226 4.341 1.00 98.31 91 CYS A N 1
ATOM 713 C CA . CYS A 1 91 ? 6.445 -6.099 3.780 1.00 98.31 91 CYS A CA 1
ATOM 714 C C . CYS A 1 91 ? 6.131 -7.265 4.731 1.00 98.31 91 CYS A C 1
ATOM 716 O O . CYS A 1 91 ? 4.958 -7.566 4.936 1.00 98.31 91 CYS A O 1
ATOM 718 N N . ALA A 1 92 ? 7.152 -7.893 5.328 1.00 98.06 92 ALA A N 1
ATOM 719 C CA . ALA A 1 92 ? 6.966 -8.995 6.273 1.00 98.06 92 ALA A CA 1
ATOM 720 C C . ALA A 1 92 ? 6.225 -8.551 7.545 1.00 98.06 92 ALA A C 1
ATOM 722 O O . ALA A 1 92 ? 5.274 -9.215 7.954 1.00 98.06 92 ALA A O 1
ATOM 723 N N . GLU A 1 93 ? 6.604 -7.403 8.113 1.00 97.31 93 GLU A N 1
ATOM 724 C CA . GLU A 1 93 ? 5.924 -6.777 9.260 1.00 97.31 93 GLU A CA 1
ATOM 725 C C . GLU A 1 93 ? 4.454 -6.444 8.948 1.00 97.31 93 GLU A C 1
ATOM 727 O O . GLU A 1 93 ? 3.601 -6.495 9.828 1.00 97.31 93 GLU A O 1
ATOM 732 N N . ASN A 1 94 ? 4.128 -6.193 7.677 1.00 97.69 94 ASN A N 1
ATOM 733 C CA . ASN A 1 94 ? 2.772 -5.920 7.205 1.00 97.69 94 ASN A CA 1
ATOM 734 C C . ASN A 1 94 ? 2.048 -7.148 6.624 1.00 97.69 94 ASN A C 1
ATOM 736 O O . ASN A 1 94 ? 1.205 -7.011 5.734 1.00 97.69 94 ASN A O 1
ATOM 740 N N . SER A 1 95 ? 2.359 -8.352 7.119 1.00 96.81 95 SER A N 1
ATOM 741 C CA . SER A 1 95 ? 1.717 -9.618 6.718 1.00 96.81 95 SER A CA 1
ATOM 742 C C . SER A 1 95 ? 1.783 -9.915 5.212 1.00 96.81 95 SER A C 1
ATOM 744 O O . SER A 1 95 ? 0.879 -10.525 4.629 1.00 96.81 95 SER A O 1
ATOM 746 N N . ALA A 1 96 ? 2.869 -9.503 4.563 1.00 97.00 96 ALA A N 1
ATOM 747 C CA . ALA A 1 96 ? 3.086 -9.647 3.132 1.00 97.00 96 ALA A CA 1
ATOM 748 C C . ALA A 1 96 ? 4.514 -10.122 2.815 1.00 97.00 96 ALA A C 1
ATOM 750 O O . ALA A 1 96 ? 5.374 -10.248 3.681 1.00 97.00 96 ALA A O 1
ATOM 751 N N . ALA A 1 97 ? 4.779 -10.398 1.542 1.00 96.62 97 ALA A N 1
ATOM 752 C CA . ALA A 1 97 ? 6.136 -10.530 1.017 1.00 96.62 97 ALA A CA 1
ATOM 753 C C . ALA A 1 97 ? 6.386 -9.420 -0.005 1.00 96.62 97 ALA A C 1
ATOM 755 O O . ALA A 1 97 ? 5.432 -8.915 -0.596 1.00 96.62 97 ALA A O 1
ATOM 756 N N . ILE A 1 98 ? 7.645 -9.054 -0.249 1.00 98.19 98 ILE A N 1
ATOM 757 C CA . ILE A 1 98 ? 7.965 -8.172 -1.377 1.00 98.19 98 ILE A CA 1
ATOM 758 C C . ILE A 1 98 ? 7.447 -8.797 -2.682 1.00 98.19 98 ILE A C 1
ATOM 760 O O . ILE A 1 98 ? 7.604 -10.000 -2.915 1.00 98.19 98 ILE A O 1
ATOM 764 N N . ALA A 1 99 ? 6.774 -7.995 -3.503 1.00 96.62 99 ALA A N 1
ATOM 765 C CA . ALA A 1 99 ? 6.107 -8.474 -4.701 1.00 96.62 99 ALA A CA 1
ATOM 766 C C . ALA A 1 99 ? 7.122 -8.917 -5.760 1.00 96.62 99 ALA A C 1
ATOM 768 O O . ALA A 1 99 ? 8.171 -8.299 -5.952 1.00 96.62 99 ALA A O 1
ATOM 769 N N . THR A 1 100 ? 6.788 -9.975 -6.492 1.00 94.50 100 THR A N 1
ATOM 770 C CA . THR A 1 100 ? 7.552 -10.383 -7.671 1.00 94.50 100 THR A CA 1
ATOM 771 C C . THR A 1 100 ? 7.181 -9.523 -8.883 1.00 94.50 100 THR A C 1
ATOM 773 O O . THR A 1 100 ? 6.055 -9.018 -8.964 1.00 94.50 100 THR A O 1
ATOM 776 N N . PRO A 1 101 ? 8.060 -9.413 -9.896 1.00 91.56 101 PRO A N 1
ATOM 777 C CA . PRO A 1 101 ? 7.711 -8.776 -11.166 1.00 91.56 101 PRO A CA 1
ATOM 778 C C . PRO A 1 101 ? 6.439 -9.335 -11.807 1.00 91.56 101 PRO A C 1
ATOM 780 O O . PRO A 1 101 ? 5.615 -8.578 -12.312 1.00 91.56 101 PRO A O 1
ATOM 783 N N . GLY A 1 102 ? 6.239 -10.656 -11.736 1.00 83.94 102 GLY A N 1
ATOM 784 C CA . GLY A 1 102 ? 5.033 -11.303 -12.254 1.00 83.94 102 GLY A CA 1
ATOM 785 C C . GLY A 1 102 ? 3.760 -10.894 -11.506 1.00 83.94 102 GLY A C 1
ATOM 786 O O . GLY A 1 102 ? 2.706 -10.754 -12.124 1.00 83.94 102 GLY A O 1
ATOM 787 N N . GLN A 1 103 ? 3.843 -10.648 -10.195 1.00 88.94 103 GLN A N 1
ATOM 788 C CA . GLN A 1 103 ? 2.711 -10.152 -9.404 1.00 88.94 103 GLN A CA 1
ATOM 789 C C . GLN A 1 103 ? 2.364 -8.705 -9.761 1.00 88.94 103 GLN A C 1
ATOM 791 O O . GLN A 1 103 ? 1.184 -8.406 -9.940 1.00 88.94 103 GLN A O 1
ATOM 796 N N . LEU A 1 104 ? 3.366 -7.836 -9.946 1.00 91.06 104 LEU A N 1
ATOM 797 C CA . LEU A 1 104 ? 3.141 -6.468 -10.423 1.00 91.06 104 LEU A CA 1
ATOM 798 C C . LEU A 1 104 ? 2.534 -6.457 -11.831 1.00 91.06 104 LEU A C 1
ATOM 800 O O . LEU A 1 104 ? 1.558 -5.751 -12.066 1.00 91.06 104 LEU A O 1
ATOM 804 N N . GLN A 1 105 ? 3.035 -7.304 -12.737 1.00 86.38 105 GLN A N 1
ATOM 805 C CA . GLN A 1 105 ? 2.471 -7.475 -14.079 1.00 86.38 105 GLN A CA 1
ATOM 806 C C . GLN A 1 105 ? 1.008 -7.928 -14.038 1.00 86.38 105 GLN A C 1
ATOM 808 O O . GLN A 1 105 ? 0.172 -7.412 -14.779 1.00 86.38 105 GLN A O 1
ATOM 813 N N . ALA A 1 106 ? 0.681 -8.880 -13.163 1.00 81.25 106 ALA A N 1
ATOM 814 C CA . ALA A 1 106 ? -0.677 -9.384 -13.017 1.00 81.25 106 ALA A CA 1
ATOM 815 C C . ALA A 1 106 ? -1.634 -8.355 -12.395 1.00 81.25 106 ALA A C 1
ATOM 817 O O . ALA A 1 106 ? -2.816 -8.379 -12.737 1.00 81.25 106 ALA A O 1
ATOM 818 N N . ALA A 1 107 ? -1.150 -7.499 -11.489 1.00 86.69 107 ALA A N 1
ATOM 819 C CA . ALA A 1 107 ? -1.916 -6.398 -10.905 1.00 86.69 107 ALA A CA 1
ATOM 820 C C . ALA A 1 107 ? -2.140 -5.274 -11.927 1.00 86.69 107 ALA A C 1
ATOM 822 O O . ALA A 1 107 ? -3.264 -4.808 -12.095 1.00 86.69 107 ALA A O 1
ATOM 823 N N . PHE A 1 108 ? -1.099 -4.898 -12.674 1.00 87.19 108 PHE A N 1
ATOM 824 C CA . PHE A 1 108 ? -1.214 -3.962 -13.790 1.00 87.19 108 PHE A CA 1
ATOM 825 C C . PHE A 1 108 ? -2.238 -4.460 -14.811 1.00 87.19 108 PHE A C 1
ATOM 827 O O . PHE A 1 10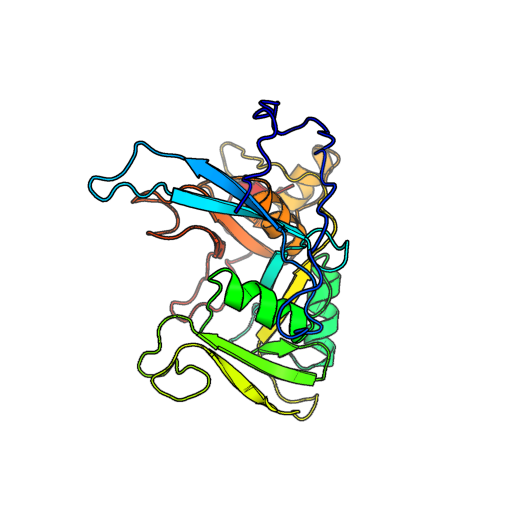8 ? -3.189 -3.765 -15.125 1.00 87.19 108 PHE A O 1
ATOM 834 N N . ALA A 1 109 ? -2.165 -5.718 -15.242 1.00 82.94 109 ALA A N 1
ATOM 835 C CA . ALA A 1 109 ? -3.160 -6.281 -16.155 1.00 82.94 109 ALA A CA 1
ATOM 836 C C . ALA A 1 109 ? -4.584 -6.403 -15.555 1.00 82.94 109 ALA A C 1
ATOM 838 O O . ALA A 1 109 ? -5.488 -6.887 -16.236 1.00 82.94 109 ALA A O 1
ATOM 839 N N . ASP A 1 110 ? -4.791 -6.061 -14.279 1.00 78.56 110 ASP A N 1
ATOM 840 C CA . ASP A 1 110 ? -6.089 -5.952 -13.594 1.00 78.56 110 ASP A CA 1
ATOM 841 C C . ASP A 1 110 ? -6.591 -4.505 -13.456 1.00 78.56 110 ASP A C 1
ATOM 843 O O . ASP A 1 110 ? -7.683 -4.310 -12.931 1.00 78.56 110 ASP A O 1
ATOM 847 N N . GLY A 1 111 ? -5.832 -3.505 -13.914 1.00 86.00 111 GLY A N 1
ATOM 848 C CA . GLY A 1 111 ? -6.191 -2.092 -13.758 1.00 86.00 111 GLY A CA 1
ATOM 849 C C . GLY A 1 111 ? -5.336 -1.330 -12.746 1.00 86.00 111 GLY A C 1
ATOM 850 O O . GLY A 1 111 ? -5.492 -0.123 -12.628 1.00 86.00 111 GLY A O 1
ATOM 851 N N . TYR A 1 112 ? -4.417 -1.987 -12.029 1.00 89.69 112 TYR A N 1
ATOM 852 C CA . TYR A 1 112 ? -3.613 -1.306 -11.014 1.00 89.69 112 TYR A CA 1
ATOM 853 C C . TYR A 1 112 ? -2.625 -0.315 -11.645 1.00 89.69 112 TYR A C 1
ATOM 855 O O . TYR A 1 112 ? -1.825 -0.688 -12.506 1.00 89.69 112 TYR A O 1
ATOM 863 N N . GLU A 1 113 ? -2.640 0.926 -11.166 1.00 93.44 113 GLU A N 1
ATOM 864 C CA . GLU A 1 113 ? -1.623 1.935 -11.448 1.00 93.44 113 GLU A CA 1
ATOM 865 C C . GLU A 1 113 ? -1.176 2.631 -10.164 1.00 93.44 113 GLU A C 1
ATOM 867 O O . GLU A 1 113 ? -1.950 2.795 -9.222 1.00 93.44 113 GLU A O 1
ATOM 872 N N . ASN A 1 114 ? 0.083 3.055 -10.131 1.00 94.44 114 ASN A N 1
ATOM 873 C CA . ASN A 1 114 ? 0.638 3.851 -9.049 1.00 94.44 114 ASN A CA 1
ATOM 874 C C . ASN A 1 114 ? 1.898 4.568 -9.545 1.00 94.44 114 ASN A C 1
ATOM 876 O O . ASN A 1 114 ? 2.837 3.925 -10.002 1.00 94.44 114 ASN A O 1
ATOM 880 N N . CYS A 1 115 ? 1.940 5.897 -9.441 1.00 93.94 115 CYS A N 1
ATOM 881 C CA . CYS A 1 115 ? 3.061 6.712 -9.926 1.00 93.94 115 CYS A CA 1
ATOM 882 C C . CYS A 1 115 ? 4.153 6.904 -8.862 1.00 93.94 115 CYS A C 1
ATOM 884 O O . CYS A 1 115 ? 4.597 8.016 -8.578 1.00 93.94 115 CYS A O 1
ATOM 886 N N . ASP A 1 116 ? 4.569 5.807 -8.237 1.00 95.31 116 ASP A N 1
ATOM 887 C CA . ASP A 1 116 ? 5.658 5.811 -7.269 1.00 95.31 116 ASP A CA 1
ATOM 888 C C . ASP A 1 116 ? 6.556 4.595 -7.485 1.00 95.31 116 ASP A C 1
ATOM 890 O O . ASP A 1 116 ? 6.093 3.453 -7.544 1.00 95.31 116 ASP A O 1
ATOM 894 N N . ALA A 1 117 ? 7.852 4.859 -7.628 1.00 96.81 117 ALA A N 1
ATOM 895 C CA . ALA A 1 117 ? 8.864 3.842 -7.854 1.00 96.81 117 ALA A CA 1
ATOM 896 C C . ALA A 1 117 ? 9.044 2.981 -6.599 1.00 96.81 117 ALA A C 1
ATOM 898 O O . ALA A 1 117 ? 9.241 3.510 -5.504 1.00 96.81 117 ALA A O 1
ATOM 899 N N . GLY A 1 118 ? 8.989 1.659 -6.757 1.00 98.25 118 GLY A N 1
ATOM 900 C CA . GLY A 1 118 ? 9.113 0.744 -5.629 1.00 98.25 118 GLY A CA 1
ATOM 901 C C . GLY A 1 118 ? 9.923 -0.504 -5.938 1.00 98.25 118 GLY A C 1
ATOM 902 O O . GLY A 1 118 ? 9.941 -0.984 -7.075 1.00 98.25 118 GLY A O 1
ATOM 903 N N . TRP A 1 119 ? 10.576 -1.022 -4.900 1.00 98.75 119 TRP A N 1
ATOM 904 C CA . TRP A 1 119 ? 11.323 -2.274 -4.930 1.00 98.75 119 TRP A CA 1
ATOM 905 C C . TRP A 1 119 ? 10.437 -3.483 -5.254 1.00 98.75 119 TRP A C 1
ATOM 907 O O . TRP A 1 119 ? 9.294 -3.579 -4.795 1.00 98.75 119 TRP A O 1
ATOM 917 N N . LEU A 1 120 ? 11.017 -4.441 -5.980 1.00 98.69 120 LEU A N 1
ATOM 918 C CA . LEU A 1 120 ? 10.485 -5.783 -6.228 1.00 98.69 120 LEU A CA 1
ATOM 919 C C . LEU A 1 120 ? 11.478 -6.864 -5.793 1.00 98.69 120 LEU A C 1
ATOM 921 O O . LEU A 1 120 ? 12.658 -6.601 -5.575 1.00 98.69 120 LEU A O 1
ATOM 925 N N . SER A 1 121 ? 11.008 -8.108 -5.684 1.00 97.81 121 SER A N 1
ATOM 926 C CA . SER A 1 121 ? 11.773 -9.237 -5.137 1.00 97.81 121 SER A CA 1
ATOM 927 C C . SER A 1 121 ? 13.077 -9.561 -5.880 1.00 97.81 121 SER A C 1
ATOM 929 O O . SER A 1 121 ? 13.944 -10.217 -5.313 1.00 97.81 121 SER A O 1
ATOM 931 N N . ASP A 1 122 ? 13.203 -9.145 -7.142 1.00 96.81 122 ASP A N 1
ATOM 932 C CA . ASP A 1 122 ? 14.387 -9.316 -7.995 1.00 96.81 122 ASP A CA 1
ATOM 933 C C . ASP A 1 122 ? 15.377 -8.137 -7.901 1.00 96.81 122 ASP A C 1
ATOM 935 O O . ASP A 1 122 ? 16.260 -8.013 -8.747 1.00 96.81 122 ASP A O 1
ATOM 939 N N . GLN A 1 123 ? 15.215 -7.265 -6.894 1.00 98.12 123 GLN A N 1
ATOM 940 C CA . GLN A 1 123 ? 15.996 -6.038 -6.691 1.00 98.12 123 GLN A CA 1
ATOM 941 C C . GLN A 1 123 ? 15.863 -5.031 -7.846 1.00 98.12 123 GLN A C 1
ATOM 943 O O . GLN A 1 123 ? 16.663 -4.107 -7.990 1.00 98.12 123 GLN A O 1
ATOM 948 N N . THR A 1 124 ? 14.836 -5.175 -8.684 1.00 98.31 124 THR A N 1
ATOM 949 C CA . THR A 1 124 ? 14.484 -4.117 -9.628 1.00 98.31 124 THR A CA 1
ATOM 950 C C . THR A 1 124 ? 13.559 -3.096 -8.985 1.00 98.31 124 THR A C 1
ATOM 952 O O . THR A 1 124 ? 12.844 -3.396 -8.025 1.00 98.31 124 THR A O 1
ATOM 955 N N . VAL A 1 125 ? 13.561 -1.884 -9.535 1.00 98.38 125 VAL A N 1
ATOM 956 C CA . VAL A 1 125 ? 12.639 -0.817 -9.138 1.00 98.38 125 VAL A CA 1
ATOM 957 C C . VAL A 1 125 ? 11.722 -0.496 -10.305 1.00 98.38 125 VAL A C 1
ATOM 959 O O . VAL A 1 125 ? 12.187 -0.253 -11.421 1.00 98.38 125 VAL A O 1
ATOM 962 N N . ARG A 1 126 ? 10.410 -0.518 -10.060 1.00 97.75 126 ARG A N 1
ATOM 963 C CA . ARG A 1 126 ? 9.398 -0.351 -11.112 1.00 97.75 126 ARG A CA 1
ATOM 964 C C . ARG A 1 126 ? 8.203 0.460 -10.630 1.00 97.75 126 ARG A C 1
ATOM 966 O O . ARG A 1 126 ? 8.029 0.630 -9.427 1.00 97.75 126 ARG A O 1
ATOM 973 N N . TYR A 1 127 ? 7.367 0.926 -11.554 1.00 97.44 127 TYR A N 1
ATOM 974 C CA . TYR A 1 127 ? 6.022 1.414 -11.236 1.00 97.44 127 TYR A CA 1
ATOM 975 C C . TYR A 1 127 ? 5.051 1.218 -12.420 1.00 97.44 127 TYR A C 1
ATOM 977 O O . TYR A 1 127 ? 5.461 1.387 -13.570 1.00 97.44 127 TYR A O 1
ATOM 985 N N . PRO A 1 128 ? 3.791 0.808 -12.176 1.00 96.44 128 PRO A N 1
ATOM 986 C CA . PRO A 1 128 ? 2.794 0.576 -13.222 1.00 96.44 128 PRO A CA 1
ATOM 987 C C . PRO A 1 128 ? 1.956 1.831 -13.510 1.00 96.44 128 PRO A C 1
ATOM 989 O O . PRO A 1 128 ? 1.431 2.443 -12.582 1.00 96.44 128 PRO A O 1
ATOM 992 N N . ILE A 1 129 ? 1.757 2.176 -14.784 1.00 96.56 129 ILE A N 1
ATOM 993 C CA . ILE A 1 129 ? 0.903 3.289 -15.223 1.00 96.56 129 ILE A CA 1
ATOM 994 C C . ILE A 1 129 ? -0.092 2.813 -16.276 1.00 96.56 129 ILE A C 1
ATOM 996 O O . ILE A 1 129 ? 0.307 2.370 -17.353 1.00 96.56 129 ILE A O 1
ATOM 1000 N N . GLN A 1 130 ? -1.385 2.947 -15.972 1.00 93.50 130 GLN A N 1
ATOM 1001 C CA . GLN A 1 130 ? -2.466 2.681 -16.924 1.00 93.50 130 GLN A CA 1
ATOM 1002 C C . GLN A 1 130 ? -2.725 3.862 -17.846 1.00 93.50 130 GLN A C 1
ATOM 1004 O O . GLN A 1 130 ? -2.932 3.669 -19.036 1.00 93.50 130 GLN A O 1
ATOM 1009 N N . SER A 1 131 ? -2.687 5.079 -17.303 1.00 93.62 131 SER A N 1
ATOM 1010 C CA . SER A 1 131 ? -2.925 6.310 -18.058 1.00 93.62 131 SER A CA 1
ATOM 1011 C C . SER A 1 131 ? -1.696 7.220 -17.960 1.00 93.62 131 SER A C 1
ATOM 1013 O O . SER A 1 131 ? -1.549 7.934 -16.956 1.00 93.62 131 SER A O 1
ATOM 1015 N N . PRO A 1 132 ? -0.785 7.172 -18.955 1.00 93.50 132 PRO A N 1
ATOM 1016 C CA . PRO A 1 132 ? 0.395 8.029 -19.002 1.00 93.50 132 PRO A CA 1
ATOM 1017 C C . PRO A 1 132 ? 0.040 9.511 -18.910 1.00 93.50 132 PRO A C 1
ATOM 1019 O O . PRO A 1 132 ? -0.943 9.971 -19.489 1.00 93.50 132 PRO A O 1
ATOM 1022 N N . ARG A 1 133 ? 0.837 10.261 -18.151 1.00 93.75 133 ARG A N 1
ATOM 1023 C CA . ARG A 1 133 ? 0.655 11.699 -17.906 1.00 93.75 133 ARG A CA 1
ATOM 1024 C C . ARG A 1 133 ? 1.997 12.336 -17.528 1.00 93.75 133 ARG A C 1
ATOM 1026 O O . ARG A 1 133 ? 2.883 11.611 -17.073 1.00 93.75 133 ARG A O 1
ATOM 1033 N N . PRO A 1 134 ? 2.175 13.664 -17.659 1.00 91.50 134 PRO A N 1
ATOM 1034 C CA . PRO A 1 134 ? 3.434 14.320 -17.311 1.00 91.50 134 PRO A CA 1
ATOM 1035 C C . PRO A 1 134 ? 3.927 13.943 -15.906 1.00 91.50 134 PRO A C 1
ATOM 1037 O O . PRO A 1 134 ? 3.199 14.076 -14.923 1.00 91.50 134 PRO A O 1
ATOM 1040 N N . GLY A 1 135 ? 5.161 13.437 -15.824 1.00 87.88 135 GLY A N 1
ATOM 1041 C CA . GLY A 1 135 ? 5.780 12.957 -14.579 1.00 87.88 135 GLY A CA 1
ATOM 1042 C C . GLY A 1 135 ? 5.430 11.516 -14.178 1.00 87.88 135 GLY A C 1
ATOM 1043 O O . GLY A 1 135 ? 6.056 10.979 -13.269 1.00 87.88 135 GLY A O 1
ATOM 1044 N N . CYS A 1 136 ? 4.485 10.877 -14.869 1.00 90.69 136 CYS A N 1
ATOM 1045 C CA . CYS A 1 136 ? 4.019 9.511 -14.638 1.00 90.69 136 CYS A CA 1
ATOM 1046 C C . CYS A 1 136 ? 3.860 8.793 -15.982 1.00 90.69 136 CYS A C 1
ATOM 1048 O O . CYS A 1 136 ? 2.751 8.646 -16.501 1.00 90.69 136 CYS A O 1
ATOM 1050 N N . TYR A 1 137 ? 4.984 8.380 -16.553 1.00 88.25 137 TYR A N 1
ATOM 1051 C CA . TYR A 1 137 ? 5.035 7.731 -17.859 1.00 88.25 137 TYR A CA 1
ATOM 1052 C C . TYR A 1 137 ? 4.955 6.208 -17.724 1.00 88.25 137 TYR A C 1
ATOM 1054 O O . TYR A 1 137 ? 5.362 5.649 -16.704 1.00 88.25 137 TYR A O 1
ATOM 1062 N N . GLY A 1 138 ? 4.416 5.532 -18.738 1.00 82.12 138 GLY A N 1
ATOM 1063 C CA . GLY A 1 138 ? 4.417 4.069 -18.777 1.00 82.12 138 GLY A CA 1
ATOM 1064 C C . GLY A 1 138 ? 5.758 3.499 -19.240 1.00 82.12 138 GLY A C 1
ATOM 1065 O O . GLY A 1 138 ? 6.816 4.081 -19.011 1.00 82.12 138 GLY A O 1
ATOM 1066 N N . ASP A 1 139 ? 5.734 2.325 -19.872 1.00 75.94 139 ASP A N 1
ATOM 1067 C CA . ASP A 1 139 ? 6.969 1.673 -20.341 1.00 75.94 139 ASP A CA 1
ATOM 1068 C C . ASP A 1 139 ? 7.603 2.436 -21.520 1.00 75.94 139 ASP A C 1
ATOM 1070 O O . ASP A 1 139 ? 8.795 2.748 -21.517 1.00 75.94 139 ASP A O 1
ATOM 1074 N N . ARG A 1 140 ? 6.765 2.809 -22.494 1.00 76.31 140 ARG A N 1
ATOM 1075 C CA . ARG A 1 140 ? 7.076 3.768 -23.563 1.00 76.31 140 ARG A CA 1
ATOM 1076 C C . ARG A 1 140 ? 6.329 5.041 -23.216 1.00 76.31 140 ARG A C 1
ATOM 1078 O O . ARG A 1 140 ? 5.147 4.920 -22.934 1.00 76.31 140 ARG A O 1
ATOM 1085 N N . ASP A 1 141 ? 6.983 6.198 -23.224 1.00 76.88 141 ASP A N 1
ATOM 1086 C CA . ASP A 1 141 ? 6.515 7.419 -22.547 1.00 76.88 141 ASP A CA 1
ATOM 1087 C C . ASP A 1 141 ? 4.990 7.664 -22.613 1.00 76.88 141 ASP A C 1
ATOM 1089 O O . ASP A 1 141 ? 4.346 7.804 -21.572 1.00 76.88 141 ASP A O 1
ATOM 1093 N N . ASP A 1 142 ? 4.399 7.578 -23.809 1.00 82.88 142 ASP A N 1
ATOM 1094 C CA . ASP A 1 142 ? 2.972 7.846 -24.058 1.00 82.88 142 ASP A CA 1
ATOM 1095 C C . ASP A 1 142 ? 2.050 6.606 -24.047 1.00 82.88 142 ASP A C 1
ATOM 1097 O O . ASP A 1 142 ? 0.873 6.691 -24.392 1.00 82.88 142 ASP A O 1
ATOM 1101 N N . SER A 1 143 ? 2.555 5.423 -23.692 1.00 88.12 143 SER A N 1
ATOM 1102 C CA . SER A 1 143 ? 1.801 4.159 -23.678 1.00 88.12 143 SER A CA 1
ATOM 1103 C C . SER A 1 143 ? 1.683 3.570 -22.271 1.00 88.12 143 SER A C 1
ATOM 1105 O O . SER A 1 143 ? 2.654 3.618 -21.515 1.00 88.12 143 SER A O 1
ATOM 1107 N N . PRO A 1 144 ? 0.539 2.953 -21.914 1.00 92.75 144 PRO A N 1
ATOM 1108 C CA . PRO A 1 144 ? 0.398 2.221 -20.658 1.00 92.75 144 PRO A CA 1
ATOM 1109 C C . PRO A 1 144 ? 1.502 1.173 -20.500 1.00 92.75 144 PRO A C 1
ATOM 1111 O O . PRO A 1 144 ? 1.884 0.505 -21.464 1.00 92.75 144 PRO A O 1
ATOM 1114 N N . GLY A 1 145 ? 2.010 0.994 -19.286 1.00 93.75 145 GLY A N 1
ATOM 1115 C CA . GLY A 1 145 ? 3.034 -0.010 -19.032 1.00 93.75 145 GLY A CA 1
ATOM 1116 C C . GLY A 1 145 ? 3.657 0.079 -17.652 1.00 93.75 145 GLY A C 1
ATOM 1117 O O . GLY A 1 145 ? 3.293 0.912 -16.825 1.00 93.75 145 GLY A O 1
ATOM 1118 N N . ILE A 1 146 ? 4.616 -0.810 -17.409 1.00 94.75 146 ILE A N 1
ATOM 1119 C CA . ILE A 1 146 ? 5.382 -0.851 -16.167 1.00 94.75 146 ILE A CA 1
ATOM 1120 C C . ILE A 1 146 ? 6.756 -0.271 -16.450 1.00 94.75 146 ILE A C 1
ATOM 1122 O O . ILE A 1 146 ? 7.608 -0.947 -17.025 1.00 94.75 146 ILE A O 1
ATOM 1126 N N . ARG A 1 147 ? 6.982 0.968 -16.013 1.00 95.12 147 ARG A N 1
ATOM 1127 C CA . ARG A 1 147 ? 8.297 1.592 -16.105 1.00 95.12 147 ARG A CA 1
ATOM 1128 C C . ARG A 1 147 ? 9.282 0.789 -15.263 1.00 95.12 147 ARG A C 1
ATOM 1130 O O . ARG A 1 147 ? 9.007 0.495 -14.099 1.00 95.12 147 ARG A O 1
ATOM 1137 N N . ASN A 1 148 ? 10.427 0.443 -15.843 1.00 94.50 148 ASN A N 1
ATOM 1138 C CA . ASN A 1 148 ? 11.450 -0.373 -15.198 1.00 94.50 148 ASN A CA 1
ATOM 1139 C C . ASN A 1 148 ? 12.786 0.376 -15.137 1.00 94.50 148 ASN A C 1
ATOM 1141 O O . ASN A 1 148 ? 13.343 0.734 -16.172 1.00 94.50 148 ASN A O 1
ATOM 1145 N N . TYR A 1 149 ? 13.310 0.587 -13.929 1.00 94.88 149 TYR A N 1
ATOM 1146 C CA . TYR A 1 149 ? 14.614 1.216 -13.694 1.00 94.88 149 TYR A CA 1
ATOM 1147 C C . TYR A 1 149 ? 15.769 0.212 -13.574 1.00 94.88 149 TYR A C 1
ATOM 1149 O O . TYR A 1 149 ? 16.903 0.605 -13.300 1.00 94.88 149 TYR A O 1
ATOM 1157 N N . GLY A 1 150 ? 15.497 -1.073 -13.811 1.00 96.19 150 GLY A N 1
ATOM 1158 C CA . GLY A 1 150 ? 16.481 -2.145 -13.736 1.00 96.19 150 GLY A CA 1
ATOM 1159 C C . GLY A 1 150 ? 16.892 -2.463 -12.302 1.00 96.19 150 GLY A C 1
ATOM 1160 O O . GLY A 1 150 ? 16.238 -2.049 -11.345 1.00 96.19 150 GLY A O 1
ATOM 1161 N N . ASN A 1 151 ? 17.966 -3.242 -12.174 1.00 97.75 151 ASN A N 1
ATOM 1162 C CA . ASN A 1 151 ? 18.587 -3.551 -10.890 1.00 97.75 151 ASN A CA 1
ATOM 1163 C C . ASN A 1 151 ? 19.255 -2.282 -10.330 1.00 97.75 151 ASN A C 1
ATOM 1165 O O . ASN A 1 151 ? 19.942 -1.572 -11.068 1.00 97.75 151 ASN A O 1
ATOM 1169 N N . ARG A 1 152 ? 19.014 -1.991 -9.051 1.00 98.12 152 ARG A N 1
ATOM 1170 C CA . ARG A 1 152 ? 19.527 -0.810 -8.342 1.00 98.12 152 ARG A CA 1
ATOM 1171 C C . ARG A 1 152 ? 20.416 -1.229 -7.175 1.00 98.12 152 ARG A C 1
ATOM 1173 O O . ARG A 1 152 ? 20.273 -2.340 -6.651 1.00 98.12 152 ARG A O 1
ATOM 1180 N N . PHE A 1 153 ? 21.314 -0.346 -6.742 1.00 98.06 153 PHE A N 1
ATOM 1181 C CA . PHE A 1 153 ? 22.146 -0.643 -5.578 1.00 98.06 153 PHE A CA 1
ATOM 1182 C C . PHE A 1 153 ? 21.255 -0.803 -4.332 1.00 98.06 153 PHE A C 1
ATOM 1184 O O . PHE A 1 153 ? 20.312 -0.033 -4.159 1.00 98.06 153 PHE A O 1
ATOM 1191 N N . PRO A 1 154 ? 21.474 -1.832 -3.490 1.00 97.25 154 PRO A N 1
ATOM 1192 C CA . PRO A 1 154 ? 20.512 -2.196 -2.447 1.00 97.25 154 PRO A CA 1
ATOM 1193 C C . PRO A 1 154 ? 20.367 -1.165 -1.315 1.00 97.25 154 PRO A C 1
ATOM 1195 O O . PRO A 1 154 ? 19.432 -1.280 -0.523 1.00 97.25 154 PRO A O 1
ATOM 1198 N N . ASP A 1 155 ? 21.277 -0.198 -1.229 1.00 97.69 155 ASP A N 1
ATOM 1199 C CA . ASP A 1 155 ? 21.291 0.947 -0.316 1.00 97.69 155 ASP A CA 1
ATOM 1200 C C . ASP A 1 155 ? 20.609 2.204 -0.886 1.00 97.69 155 ASP A C 1
ATOM 1202 O O . ASP A 1 155 ? 20.337 3.137 -0.132 1.00 97.69 155 ASP A O 1
ATOM 1206 N N . GLU A 1 156 ? 20.271 2.227 -2.182 1.00 98.12 156 GLU A N 1
ATOM 1207 C CA . GLU A 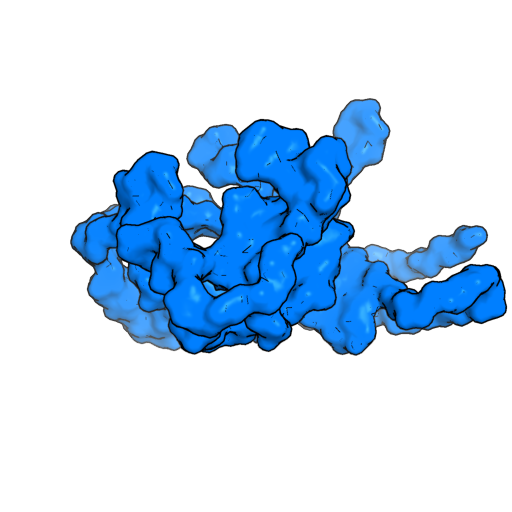1 156 ? 19.382 3.256 -2.727 1.00 98.12 156 GLU A CA 1
ATOM 1208 C C . GLU A 1 156 ? 18.004 3.186 -2.052 1.00 98.12 156 GLU A C 1
ATOM 1210 O O . GLU A 1 156 ? 17.564 2.134 -1.581 1.00 98.12 156 GLU A O 1
ATOM 1215 N N . LEU A 1 157 ? 17.301 4.316 -2.007 1.00 97.69 157 LEU A N 1
ATOM 1216 C CA . LEU A 1 157 ? 16.041 4.422 -1.284 1.00 97.69 157 LEU A CA 1
ATOM 1217 C C . LEU A 1 157 ? 14.869 4.573 -2.251 1.00 97.69 157 LEU A C 1
ATOM 1219 O O . LEU A 1 157 ? 14.883 5.422 -3.140 1.00 97.69 157 LEU A O 1
ATOM 1223 N N . PHE A 1 158 ? 13.844 3.746 -2.055 1.00 97.62 158 PHE A N 1
ATOM 1224 C CA . PHE A 1 158 ? 12.597 3.758 -2.822 1.00 97.62 158 PHE A CA 1
ATOM 1225 C C . PHE A 1 158 ? 11.414 3.416 -1.907 1.00 97.62 158 PHE A C 1
ATOM 1227 O O . PHE A 1 158 ? 11.577 3.238 -0.700 1.00 97.62 158 PHE A O 1
ATOM 1234 N N . ASP A 1 159 ? 10.206 3.370 -2.465 1.00 97.69 159 ASP A N 1
ATOM 1235 C CA . ASP A 1 159 ? 9.064 2.744 -1.801 1.00 97.69 159 ASP A CA 1
ATOM 1236 C C . ASP A 1 159 ? 9.124 1.217 -2.063 1.00 97.69 159 ASP A C 1
ATOM 1238 O O . ASP A 1 159 ? 10.119 0.693 -2.577 1.00 97.69 159 ASP A O 1
ATOM 1242 N N . VAL A 1 160 ? 8.075 0.456 -1.745 1.00 98.62 160 VAL A N 1
ATOM 1243 C CA . VAL A 1 160 ? 8.031 -0.988 -2.041 1.00 98.62 160 VAL A CA 1
ATOM 1244 C C . VAL A 1 160 ? 6.641 -1.437 -2.480 1.00 98.62 160 VAL A C 1
ATOM 1246 O O . VAL A 1 160 ? 5.629 -0.915 -2.016 1.00 98.62 160 VAL A O 1
ATOM 1249 N N . TYR A 1 161 ? 6.585 -2.429 -3.369 1.00 98.69 161 TYR A N 1
ATOM 1250 C CA . TYR A 1 161 ? 5.358 -3.177 -3.632 1.00 98.69 161 TYR A CA 1
ATOM 1251 C C . TYR A 1 161 ? 5.366 -4.469 -2.821 1.00 98.69 161 TYR A C 1
ATOM 1253 O O . TYR A 1 161 ? 6.290 -5.277 -2.925 1.00 98.69 161 TYR A O 1
ATOM 1261 N N . CYS A 1 162 ? 4.320 -4.679 -2.033 1.00 98.38 162 CYS A N 1
ATOM 1262 C CA . CYS A 1 162 ? 4.124 -5.872 -1.225 1.00 98.38 162 CYS A CA 1
ATOM 1263 C C . CYS A 1 162 ? 2.967 -6.712 -1.783 1.00 98.38 162 CYS A C 1
ATOM 1265 O O . CYS A 1 162 ? 2.062 -6.206 -2.448 1.00 98.38 162 CYS A O 1
ATOM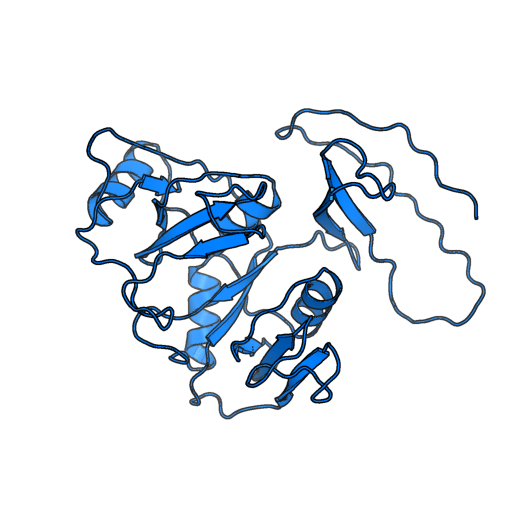 1267 N N . PHE A 1 163 ? 2.989 -8.010 -1.498 1.00 95.56 163 PHE A N 1
ATOM 1268 C CA . PHE A 1 163 ? 1.964 -8.964 -1.893 1.00 95.56 163 PHE A CA 1
ATOM 1269 C C . PHE A 1 163 ? 1.523 -9.805 -0.691 1.00 95.56 163 PHE A C 1
ATOM 1271 O O . PHE A 1 163 ? 2.300 -10.615 -0.174 1.00 95.56 163 PHE A O 1
ATOM 1278 N N . ALA A 1 164 ? 0.278 -9.631 -0.248 1.00 93.69 164 ALA A N 1
ATOM 1279 C CA . ALA A 1 164 ? -0.303 -10.392 0.861 1.00 93.69 164 ALA A CA 1
ATOM 1280 C C . ALA A 1 164 ? -1.202 -11.507 0.319 1.00 93.69 164 ALA A C 1
ATOM 1282 O O . ALA A 1 164 ? -1.969 -11.267 -0.599 1.00 93.69 164 ALA A O 1
ATOM 1283 N N . LYS A 1 165 ? -1.107 -12.731 0.859 1.00 86.19 165 LYS A N 1
ATOM 1284 C CA . LYS A 1 165 ? -1.811 -13.931 0.335 1.00 86.19 165 LYS A CA 1
ATOM 1285 C C . LYS A 1 165 ? -2.807 -14.572 1.295 1.00 86.19 165 LYS A C 1
ATOM 1287 O O . LYS A 1 165 ? -3.633 -15.364 0.859 1.00 86.19 165 LYS A O 1
ATOM 1292 N N . ARG A 1 166 ? -2.664 -14.327 2.595 1.00 79.00 166 ARG A N 1
ATOM 1293 C CA . ARG A 1 166 ? -3.402 -15.046 3.637 1.00 79.00 166 ARG A CA 1
ATOM 1294 C C . ARG A 1 166 ? -4.326 -14.075 4.338 1.00 79.00 166 ARG A C 1
ATOM 1296 O O . ARG A 1 166 ? -3.853 -13.252 5.117 1.00 79.00 166 ARG A O 1
ATOM 1303 N N . LEU A 1 167 ? -5.612 -14.167 4.016 1.00 75.62 167 LEU A N 1
ATOM 1304 C CA . LEU A 1 167 ? -6.635 -13.393 4.699 1.00 75.62 167 LEU A CA 1
ATOM 1305 C C . LEU A 1 167 ? -6.780 -13.936 6.121 1.00 75.62 167 LEU A C 1
ATOM 1307 O O . LEU A 1 167 ? -6.889 -15.143 6.327 1.00 75.62 167 LEU A O 1
ATOM 1311 N N . GLN A 1 168 ? -6.747 -13.020 7.073 1.00 76.38 168 GLN A N 1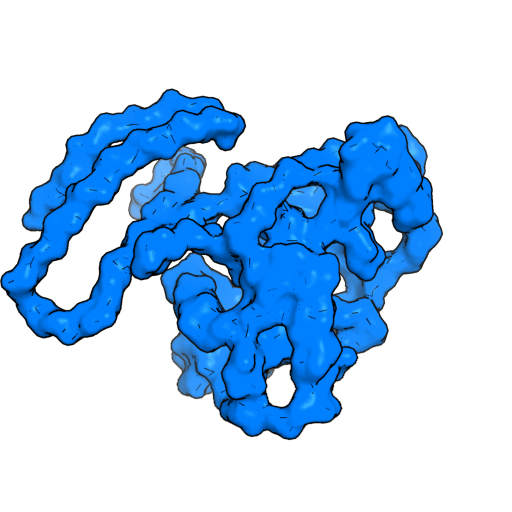
ATOM 1312 C CA . GLN A 1 168 ? -7.232 -13.219 8.430 1.00 76.38 168 GLN A CA 1
ATOM 1313 C C . GLN A 1 168 ? -8.455 -12.317 8.585 1.00 76.38 168 GLN A C 1
ATOM 1315 O O . GLN A 1 168 ? -8.614 -11.372 7.807 1.00 76.38 168 GLN A O 1
ATOM 1320 N N . GLU A 1 169 ? -9.332 -12.641 9.527 1.00 84.38 169 GLU A N 1
ATOM 1321 C CA . GLU A 1 169 ? -10.489 -11.797 9.807 1.00 84.38 169 GLU A CA 1
ATOM 1322 C C . GLU A 1 169 ? -10.024 -10.390 10.202 1.00 84.38 169 GLU A C 1
ATOM 1324 O O . GLU A 1 169 ? -9.028 -10.244 10.906 1.00 84.38 169 GLU A O 1
ATOM 1329 N N . VAL A 1 170 ? -10.709 -9.382 9.663 1.00 93.38 170 VAL A N 1
ATOM 1330 C CA . VAL A 1 170 ? -10.515 -7.965 9.972 1.00 93.38 170 VAL A CA 1
ATOM 1331 C C . VAL A 1 170 ? -11.904 -7.364 10.122 1.00 93.38 170 VAL A C 1
ATOM 1333 O O . VAL A 1 170 ? -12.738 -7.501 9.221 1.00 93.38 170 VAL A O 1
ATOM 1336 N N . PHE A 1 171 ? -12.145 -6.684 11.229 1.00 94.50 171 PHE A N 1
ATOM 1337 C CA . PHE A 1 171 ? -13.361 -5.962 11.541 1.00 94.50 171 PHE A CA 1
ATOM 1338 C C . PHE A 1 171 ? -13.048 -4.522 11.966 1.00 94.50 171 PHE A C 1
ATOM 1340 O O . PHE A 1 171 ? -12.048 -4.199 12.604 1.00 94.50 171 PHE A O 1
ATOM 1347 N N . HIS A 1 172 ? -13.940 -3.614 11.590 1.00 98.00 172 HIS A N 1
ATOM 1348 C CA . HIS A 1 172 ? -13.885 -2.231 12.047 1.00 98.00 172 HIS A CA 1
ATOM 1349 C C . HIS A 1 172 ? -14.418 -2.145 13.479 1.00 98.00 172 HIS A C 1
ATOM 1351 O O . HIS A 1 172 ? -15.461 -2.723 13.785 1.00 98.00 172 HIS A O 1
ATOM 1357 N N . SER A 1 173 ? -13.709 -1.423 14.345 1.00 96.94 173 SER A N 1
ATOM 1358 C CA . SER A 1 173 ? -14.153 -1.121 15.702 1.00 96.94 173 SER A CA 1
ATOM 1359 C C . SER A 1 173 ? -14.188 0.383 15.937 1.00 96.94 173 SER A C 1
ATOM 1361 O O . SER A 1 173 ? -13.232 1.102 15.636 1.00 96.94 173 SER A O 1
ATOM 1363 N N . THR A 1 174 ? -15.293 0.859 16.505 1.00 96.19 174 THR A N 1
ATOM 1364 C CA . THR A 1 174 ? -15.535 2.274 16.788 1.00 96.19 174 THR A CA 1
ATOM 1365 C C . THR A 1 174 ? -16.052 2.466 18.210 1.00 96.19 174 THR A C 1
ATOM 1367 O O . THR A 1 174 ? -16.771 1.621 18.745 1.00 96.19 174 THR A O 1
ATOM 1370 N N . VAL A 1 175 ? -15.684 3.592 18.820 1.00 95.94 175 VAL A N 1
ATOM 1371 C CA . VAL A 1 175 ? -16.141 4.040 20.144 1.00 95.94 175 VAL A CA 1
ATOM 1372 C C . VAL A 1 175 ? -16.493 5.528 20.081 1.00 95.94 175 VAL A C 1
ATOM 1374 O O . VAL A 1 175 ? -16.040 6.231 19.177 1.00 95.94 175 VAL A O 1
ATOM 1377 N N . GLU A 1 176 ? -17.284 6.015 21.040 1.00 94.75 176 GLU A N 1
ATOM 1378 C CA . GLU A 1 176 ? -17.829 7.383 21.038 1.00 94.75 176 GLU A CA 1
ATOM 1379 C C . GLU A 1 176 ? -16.743 8.470 20.951 1.00 94.75 176 GLU A C 1
ATOM 1381 O O . GLU A 1 176 ? -16.797 9.321 20.066 1.00 94.75 176 GLU A O 1
ATOM 1386 N N . GLU A 1 177 ? -15.714 8.398 21.799 1.00 94.56 177 GLU A N 1
ATOM 1387 C CA . GLU A 1 177 ? -14.620 9.384 21.832 1.00 94.56 177 GLU A CA 1
ATOM 1388 C C . GLU A 1 177 ? -13.486 9.090 20.836 1.00 94.56 177 GLU A C 1
ATOM 1390 O O . GLU A 1 177 ? -12.469 9.787 20.836 1.00 94.56 177 GLU A O 1
ATOM 1395 N N . LYS A 1 178 ? -13.653 8.077 19.969 1.00 97.81 178 LYS A N 1
ATOM 1396 C CA . LYS A 1 178 ? -12.589 7.536 19.109 1.00 97.81 178 LYS A CA 1
ATOM 1397 C C . LYS A 1 178 ? -11.355 7.109 19.936 1.00 97.81 178 LYS A C 1
ATOM 1399 O O . LYS A 1 178 ? -11.392 7.018 21.162 1.00 97.81 178 LYS A O 1
ATOM 1404 N N . LEU A 1 179 ? -10.279 6.712 19.264 1.00 98.38 179 LEU A N 1
ATOM 1405 C CA . LEU A 1 179 ? -9.097 6.105 19.873 1.00 98.38 179 LEU A CA 1
ATOM 1406 C C . LEU A 1 179 ? -7.826 6.743 19.306 1.00 98.38 179 LEU A C 1
ATOM 1408 O O . LEU A 1 179 ? -7.718 6.979 18.103 1.00 98.38 179 LEU A O 1
ATOM 1412 N N . ASN A 1 180 ? -6.840 6.979 20.166 1.00 98.56 180 ASN A N 1
ATOM 1413 C CA . ASN A 1 180 ? -5.472 7.237 19.728 1.00 98.56 180 ASN A CA 1
ATOM 1414 C C . ASN A 1 180 ? -4.756 5.906 19.465 1.00 98.56 180 ASN A C 1
ATOM 1416 O O . ASN A 1 180 ? -5.303 4.847 19.767 1.00 98.56 180 ASN A O 1
ATOM 1420 N N . LEU A 1 181 ? -3.538 5.916 18.917 1.00 98.50 181 LEU A N 1
ATOM 1421 C CA . LEU A 1 181 ? -2.878 4.665 18.515 1.00 98.50 181 LEU A CA 1
ATOM 1422 C C . LEU A 1 181 ? -2.704 3.680 19.691 1.00 98.50 181 LEU A C 1
ATOM 1424 O O . LEU A 1 181 ? -2.911 2.472 19.544 1.00 98.50 181 LEU A O 1
ATOM 1428 N N . ALA A 1 182 ? -2.355 4.188 20.877 1.00 98.50 182 ALA A N 1
ATOM 1429 C CA . ALA A 1 182 ? -2.140 3.359 22.061 1.00 98.50 182 ALA A CA 1
ATOM 1430 C C . ALA A 1 182 ? -3.452 2.766 22.602 1.00 98.50 182 ALA A C 1
ATOM 1432 O O . ALA A 1 182 ? -3.512 1.575 22.937 1.00 98.50 182 ALA A O 1
ATOM 1433 N N . THR A 1 183 ? -4.518 3.570 22.666 1.00 98.44 183 THR A N 1
ATOM 1434 C CA . THR A 1 183 ? -5.832 3.094 23.113 1.00 98.44 183 THR A CA 1
ATOM 1435 C C . THR A 1 183 ? -6.496 2.202 22.069 1.00 98.44 183 THR A C 1
ATOM 1437 O O . THR A 1 183 ? -7.134 1.230 22.456 1.00 98.44 183 THR A O 1
ATOM 1440 N N . ALA A 1 184 ? -6.266 2.432 20.773 1.00 98.69 184 ALA A N 1
ATOM 1441 C CA . ALA A 1 184 ? -6.710 1.565 19.682 1.00 98.69 184 ALA A CA 1
ATOM 1442 C C . ALA A 1 184 ? -6.095 0.167 19.787 1.00 98.69 184 ALA A C 1
ATOM 1444 O O . ALA A 1 184 ? -6.810 -0.834 19.744 1.00 98.69 184 ALA A O 1
ATOM 1445 N N . SER A 1 185 ? -4.781 0.096 20.025 1.00 98.56 185 SER A N 1
ATOM 1446 C CA . SER A 1 185 ? -4.093 -1.172 20.275 1.00 98.56 185 SER A CA 1
ATOM 1447 C C . SER A 1 185 ? -4.677 -1.899 21.486 1.00 98.56 185 SER A C 1
ATOM 1449 O O . SER A 1 185 ? -5.050 -3.068 21.388 1.00 98.56 185 SER A O 1
ATOM 1451 N N . THR A 1 186 ? -4.827 -1.204 22.616 1.00 98.44 186 THR A N 1
ATOM 1452 C CA . THR A 1 186 ? -5.387 -1.794 23.844 1.00 98.44 186 THR A CA 1
ATOM 1453 C C . THR A 1 186 ? -6.832 -2.262 23.641 1.00 98.44 186 THR A C 1
ATOM 1455 O O . THR A 1 186 ? -7.211 -3.334 24.111 1.00 98.44 186 THR A O 1
ATOM 1458 N N . HIS A 1 187 ? -7.628 -1.495 22.894 1.00 98.44 187 HIS A N 1
ATOM 1459 C CA . HIS A 1 187 ? -9.011 -1.820 22.575 1.00 98.44 187 HIS A CA 1
ATOM 1460 C C . HIS A 1 187 ? -9.120 -3.093 21.723 1.00 98.44 187 HIS A C 1
ATOM 1462 O O . HIS A 1 187 ? -9.846 -4.004 22.120 1.00 98.44 187 HIS A O 1
ATOM 1468 N N . CYS A 1 188 ? -8.345 -3.231 20.639 1.00 98.31 188 CYS A N 1
ATOM 1469 C CA . CYS A 1 188 ? -8.310 -4.479 19.862 1.00 98.31 188 CYS A CA 1
ATOM 1470 C C . CYS A 1 188 ? -7.912 -5.686 20.728 1.00 98.31 188 CYS A C 1
ATOM 1472 O O . CYS A 1 188 ? -8.568 -6.725 20.660 1.00 98.31 188 CYS A O 1
ATOM 1474 N N . HIS A 1 189 ? -6.915 -5.537 21.611 1.00 98.38 189 HIS A N 1
ATOM 1475 C CA . HIS A 1 189 ? -6.527 -6.605 22.543 1.00 98.38 189 HIS A CA 1
ATOM 1476 C C . HIS A 1 189 ? -7.658 -6.983 23.506 1.00 98.38 189 HIS A C 1
ATOM 1478 O O . HIS A 1 189 ? -7.855 -8.166 23.779 1.00 98.38 189 HIS A O 1
ATOM 1484 N N . SER A 1 190 ? -8.442 -6.011 23.987 1.00 98.12 190 SER A N 1
ATOM 1485 C CA . SER A 1 190 ? -9.600 -6.289 24.851 1.00 98.12 190 SER A CA 1
ATOM 1486 C C . SER A 1 190 ? -10.708 -7.087 24.148 1.00 98.12 190 SER A C 1
ATOM 1488 O O . SER A 1 190 ? -11.471 -7.784 24.813 1.00 98.12 190 SER A O 1
ATOM 1490 N N . LEU A 1 191 ? -10.755 -7.037 22.812 1.00 96.94 191 LEU A N 1
ATOM 1491 C CA . LEU A 1 191 ? -11.662 -7.816 21.966 1.00 96.94 191 LEU A CA 1
ATOM 1492 C C . LEU A 1 191 ? -11.079 -9.180 21.550 1.00 96.94 191 LEU A C 1
ATOM 1494 O O . LEU A 1 191 ? -11.691 -9.894 20.762 1.00 96.94 191 LEU A O 1
ATOM 1498 N N . GLY A 1 192 ? -9.901 -9.557 22.062 1.00 96.81 192 GLY A N 1
ATOM 1499 C CA . GLY A 1 192 ? -9.210 -10.790 21.672 1.00 96.81 192 GLY A CA 1
ATOM 1500 C C . GLY A 1 192 ? -8.525 -10.716 20.302 1.00 96.81 192 GLY A C 1
ATOM 1501 O O . GLY A 1 192 ? -8.186 -11.756 19.740 1.00 96.81 192 GLY A O 1
ATOM 1502 N N . ALA A 1 193 ? -8.316 -9.508 19.775 1.00 96.69 193 ALA A N 1
ATOM 1503 C CA . ALA A 1 193 ? -7.697 -9.241 18.482 1.00 96.69 193 ALA A CA 1
ATOM 1504 C C . ALA A 1 193 ? -6.422 -8.387 18.633 1.00 96.69 193 ALA A C 1
ATOM 1506 O O . ALA A 1 193 ? -5.974 -8.065 19.732 1.00 96.69 193 ALA A O 1
ATOM 1507 N N . GLN A 1 194 ? -5.814 -8.015 17.513 1.00 97.62 194 GLN A N 1
ATOM 1508 C CA . GLN A 1 194 ? -4.711 -7.054 17.445 1.00 97.62 194 GLN A CA 1
ATOM 1509 C C . GLN A 1 194 ? -5.053 -6.025 16.374 1.00 97.62 194 GLN A C 1
ATOM 1511 O O . GLN A 1 194 ? -5.900 -6.299 15.532 1.00 97.62 194 GLN A O 1
ATOM 1516 N N . LEU A 1 195 ? -4.396 -4.861 16.378 1.00 98.56 195 LEU A N 1
ATOM 1517 C CA . LEU A 1 195 ? -4.536 -3.944 15.246 1.00 98.56 195 LEU A CA 1
ATOM 1518 C C . LEU A 1 195 ? -4.176 -4.676 13.950 1.00 98.56 195 LEU A C 1
ATOM 1520 O O . LEU A 1 195 ? -3.134 -5.331 13.863 1.00 98.56 195 LEU A O 1
ATOM 1524 N N . ALA A 1 196 ? -5.029 -4.539 12.943 1.00 98.25 196 ALA A N 1
ATOM 1525 C CA . ALA A 1 196 ? -4.804 -5.121 11.639 1.00 98.25 196 ALA A CA 1
ATOM 1526 C C . ALA A 1 196 ? -3.534 -4.525 11.014 1.00 98.25 196 ALA A C 1
ATOM 1528 O O . ALA A 1 196 ? -3.234 -3.332 11.108 1.00 98.25 196 ALA A O 1
ATOM 1529 N N . THR A 1 197 ? -2.774 -5.373 10.337 1.00 98.19 197 THR A N 1
ATOM 1530 C CA . THR A 1 197 ? -1.670 -4.950 9.475 1.00 98.19 197 THR A CA 1
ATOM 1531 C C . THR A 1 197 ? -2.206 -4.435 8.144 1.00 98.19 197 THR A C 1
ATOM 1533 O O . THR A 1 197 ? -3.320 -4.753 7.719 1.00 98.19 197 THR A O 1
ATOM 1536 N N . VAL A 1 198 ? -1.376 -3.691 7.415 1.00 97.94 198 VAL A N 1
ATOM 1537 C CA . VAL A 1 198 ? -1.745 -3.165 6.095 1.00 97.94 198 VAL A CA 1
ATOM 1538 C C . VAL A 1 198 ? -2.125 -4.283 5.126 1.00 97.94 198 VAL A C 1
ATOM 1540 O O . VAL A 1 198 ? -3.135 -4.173 4.431 1.00 97.94 198 VAL A O 1
ATOM 1543 N N . GLY A 1 199 ? -1.357 -5.376 5.092 1.00 97.06 199 GLY A N 1
ATOM 1544 C CA . GLY A 1 199 ? -1.654 -6.513 4.224 1.00 97.06 199 GLY A CA 1
ATOM 1545 C C . GLY A 1 199 ? -2.989 -7.181 4.556 1.00 97.06 199 GLY A C 1
ATOM 1546 O O . GLY A 1 199 ? -3.722 -7.543 3.637 1.00 97.06 199 GLY A O 1
ATOM 1547 N N . GLN A 1 200 ? -3.340 -7.292 5.843 1.00 96.19 200 GLN A N 1
ATOM 1548 C CA . GLN A 1 200 ? -4.647 -7.804 6.270 1.00 96.19 200 GLN A CA 1
ATOM 1549 C C . GLN A 1 200 ? -5.782 -6.872 5.824 1.00 96.19 200 GLN A C 1
ATOM 1551 O O . GLN A 1 200 ? -6.744 -7.354 5.229 1.00 96.19 200 GLN A O 1
ATOM 1556 N N . LEU A 1 201 ? -5.647 -5.550 6.000 1.00 97.44 201 LEU A N 1
ATOM 1557 C CA . LEU A 1 201 ? -6.667 -4.594 5.554 1.00 97.44 201 LEU A CA 1
ATOM 1558 C C . LEU A 1 201 ? -6.880 -4.637 4.032 1.00 97.44 201 LEU A C 1
ATOM 1560 O O . LEU A 1 201 ? -8.019 -4.633 3.573 1.00 97.44 201 LEU A O 1
ATOM 1564 N N . TYR A 1 202 ? -5.808 -4.711 3.235 1.00 96.00 202 TYR A N 1
ATOM 1565 C CA . TYR A 1 202 ? -5.928 -4.835 1.777 1.00 96.00 202 TYR A CA 1
ATOM 1566 C C . TYR A 1 202 ? -6.607 -6.142 1.352 1.00 96.00 202 TYR A C 1
ATOM 1568 O O . TYR A 1 202 ? -7.365 -6.152 0.382 1.00 96.00 202 TYR A O 1
ATOM 1576 N N . LEU A 1 203 ? -6.361 -7.243 2.065 1.00 90.31 203 LEU A N 1
ATOM 1577 C CA . LEU A 1 203 ? -7.042 -8.508 1.799 1.00 90.31 203 LEU A CA 1
ATOM 1578 C C . LEU A 1 203 ? -8.524 -8.438 2.182 1.00 90.31 203 LEU A C 1
ATOM 1580 O O . LEU A 1 203 ? -9.362 -8.906 1.415 1.00 90.31 203 LEU A O 1
ATOM 1584 N N . ALA A 1 204 ? -8.856 -7.823 3.318 1.00 89.44 204 ALA A N 1
ATOM 1585 C CA . ALA A 1 204 ? -10.238 -7.619 3.745 1.00 89.44 204 ALA A CA 1
ATOM 1586 C C . ALA A 1 204 ? -10.998 -6.707 2.770 1.00 89.44 204 ALA A C 1
ATOM 1588 O O . ALA A 1 204 ? -12.123 -7.014 2.377 1.00 89.44 204 ALA A O 1
ATOM 1589 N N . TRP A 1 205 ? -10.354 -5.635 2.297 1.00 91.25 205 TRP A N 1
ATOM 1590 C CA . TRP A 1 205 ? -10.862 -4.790 1.218 1.00 91.25 205 TRP A CA 1
ATOM 1591 C C . TRP A 1 205 ? -11.128 -5.605 -0.048 1.00 91.25 205 TRP A C 1
ATOM 1593 O O . TRP A 1 205 ? -12.239 -5.569 -0.563 1.00 91.25 205 TRP A O 1
ATOM 1603 N N . GLN A 1 206 ? -10.169 -6.408 -0.516 1.00 85.44 206 GLN A N 1
ATOM 1604 C CA . GLN A 1 206 ? -10.372 -7.255 -1.696 1.00 85.44 206 GLN A CA 1
ATOM 1605 C C . GLN A 1 206 ? -11.511 -8.279 -1.488 1.00 85.44 206 GLN A C 1
ATOM 1607 O O . GLN A 1 206 ? -12.224 -8.617 -2.434 1.00 85.44 206 GLN A O 1
ATOM 1612 N N . ALA A 1 207 ? -11.723 -8.735 -0.249 1.00 82.25 207 ALA A N 1
ATOM 1613 C CA . ALA A 1 207 ? -12.833 -9.605 0.140 1.00 82.25 207 ALA A CA 1
ATOM 1614 C C . ALA A 1 207 ? -14.184 -8.873 0.282 1.00 82.25 207 ALA A C 1
ATOM 1616 O O . ALA A 1 207 ? -15.212 -9.523 0.465 1.00 82.25 207 ALA A O 1
ATOM 1617 N N . GLY A 1 208 ? -14.215 -7.545 0.150 1.00 83.25 208 GLY A N 1
ATOM 1618 C CA . GLY A 1 208 ? -15.440 -6.749 0.107 1.00 83.25 208 GLY A CA 1
ATOM 1619 C C . GLY A 1 208 ? -15.667 -5.813 1.293 1.00 83.25 208 GLY A C 1
ATOM 1620 O O . GLY A 1 208 ? -16.720 -5.176 1.324 1.00 83.25 208 GLY A O 1
ATOM 1621 N N . LEU A 1 209 ? -14.720 -5.687 2.232 1.00 85.69 209 LEU A N 1
ATOM 1622 C CA . LEU A 1 209 ? -14.805 -4.710 3.323 1.00 85.69 209 LEU A CA 1
ATOM 1623 C C . LEU A 1 209 ? -14.864 -3.282 2.757 1.00 85.69 209 LEU A C 1
ATOM 1625 O O . LEU A 1 209 ? -13.969 -2.855 2.027 1.00 85.69 209 LEU A O 1
ATOM 1629 N N . ASP A 1 210 ? -15.930 -2.554 3.081 1.00 91.38 210 ASP A N 1
ATOM 1630 C CA . ASP A 1 210 ? -16.166 -1.167 2.674 1.00 91.38 210 ASP A CA 1
ATOM 1631 C C . ASP A 1 210 ? -16.531 -0.344 3.908 1.00 91.38 210 ASP A C 1
ATOM 1633 O O . ASP A 1 210 ? -17.615 -0.515 4.458 1.00 91.38 210 ASP A O 1
ATOM 1637 N N . GLN A 1 211 ? -15.633 0.538 4.340 1.00 95.06 211 GLN A N 1
ATOM 1638 C CA . GLN A 1 211 ? -15.820 1.353 5.534 1.00 95.06 211 GLN A CA 1
ATOM 1639 C C . GLN A 1 211 ? -15.279 2.761 5.294 1.00 95.06 211 GLN A C 1
ATOM 1641 O O . GLN A 1 211 ? -14.158 2.941 4.822 1.00 95.06 211 GLN A O 1
ATOM 1646 N N . CYS A 1 212 ? -16.098 3.775 5.586 1.00 94.19 212 CYS A N 1
ATOM 1647 C CA . CYS A 1 212 ? -15.738 5.171 5.334 1.00 94.19 212 CYS A CA 1
ATOM 1648 C C . CYS A 1 212 ? -14.897 5.822 6.427 1.00 94.19 212 CYS A C 1
ATOM 1650 O O . CYS A 1 212 ? -14.464 6.961 6.280 1.00 94.19 212 CYS A O 1
ATOM 1652 N N . ASP A 1 213 ? -14.694 5.120 7.528 1.00 95.81 213 ASP A N 1
ATOM 1653 C CA . ASP A 1 213 ? -14.121 5.702 8.723 1.00 95.81 213 ASP A CA 1
ATOM 1654 C C . ASP A 1 213 ? -12.630 5.359 8.804 1.00 95.81 213 ASP A C 1
ATOM 1656 O O . ASP A 1 213 ? -12.263 4.174 8.784 1.00 95.81 213 ASP A O 1
ATOM 1660 N N . PRO A 1 214 ? -11.746 6.374 8.857 1.00 97.31 214 PRO A N 1
ATOM 1661 C CA . PRO A 1 214 ? -10.326 6.154 9.066 1.00 97.31 214 PRO A CA 1
ATOM 1662 C C . PRO A 1 214 ? -10.078 5.505 10.426 1.00 97.31 214 PRO A C 1
ATOM 1664 O O . PRO A 1 214 ? -10.613 5.951 11.442 1.00 97.31 214 PRO A O 1
ATOM 1667 N N . GLY A 1 215 ? -9.235 4.476 10.437 1.00 98.44 215 GLY A N 1
ATOM 1668 C CA . GLY A 1 215 ? -8.868 3.760 11.650 1.00 98.44 215 GLY A CA 1
ATOM 1669 C C . GLY A 1 215 ? -7.391 3.396 11.695 1.00 98.44 215 GLY A C 1
ATOM 1670 O O . GLY A 1 215 ? -6.740 3.262 10.653 1.00 98.44 215 GLY A O 1
ATOM 1671 N N . TRP A 1 216 ? -6.872 3.263 12.913 1.00 98.69 216 TRP A N 1
ATOM 1672 C CA . TRP A 1 216 ? -5.493 2.875 13.187 1.00 98.69 216 TRP A CA 1
ATOM 1673 C C . TRP A 1 216 ? -5.188 1.454 12.706 1.00 98.69 216 TRP A C 1
ATOM 1675 O O . TRP A 1 216 ? -6.024 0.554 12.818 1.00 98.69 216 TRP A O 1
ATOM 1685 N N . LEU A 1 217 ? -3.961 1.270 12.218 1.00 98.62 217 LEU A N 1
ATOM 1686 C CA . LEU A 1 217 ? -3.344 -0.012 11.882 1.00 98.62 217 LEU A CA 1
ATOM 1687 C C . LEU A 1 217 ? -2.060 -0.233 12.688 1.00 98.62 217 LEU A C 1
ATOM 1689 O O . LEU A 1 217 ? -1.499 0.694 13.275 1.00 98.62 217 LEU A O 1
ATOM 1693 N N . ALA A 1 218 ? -1.566 -1.471 12.682 1.00 97.62 218 ALA A N 1
ATOM 1694 C CA . ALA A 1 218 ? -0.393 -1.880 13.456 1.00 97.62 218 ALA A CA 1
ATOM 1695 C C . ALA A 1 218 ? 0.911 -1.147 13.078 1.00 97.62 218 ALA A C 1
ATOM 1697 O O . ALA A 1 218 ? 1.797 -1.019 13.919 1.00 97.62 218 ALA A O 1
ATOM 1698 N N . ASP A 1 219 ? 1.036 -0.648 11.842 1.00 96.62 219 ASP A N 1
ATOM 1699 C CA . ASP A 1 219 ? 2.193 0.141 11.383 1.00 96.62 219 ASP A CA 1
ATOM 1700 C C . ASP A 1 219 ? 2.136 1.616 11.831 1.00 96.62 219 ASP A C 1
ATOM 1702 O O . ASP A 1 219 ? 2.998 2.412 11.455 1.00 96.62 219 ASP A O 1
ATOM 1706 N N . GLY A 1 220 ? 1.110 1.997 12.600 1.00 96.81 220 GLY A N 1
ATOM 1707 C CA . GLY A 1 220 ? 0.853 3.379 12.994 1.00 96.81 220 GLY A CA 1
ATOM 1708 C C . GLY A 1 220 ? 0.300 4.240 11.859 1.00 96.81 220 GLY A C 1
ATOM 1709 O O . GLY A 1 220 ? 0.222 5.457 12.004 1.00 96.81 220 GLY A O 1
ATOM 1710 N N . SER A 1 221 ? -0.081 3.652 10.722 1.00 97.56 221 SER A N 1
ATOM 1711 C CA . SER A 1 221 ? -0.851 4.366 9.709 1.00 97.56 221 SER A CA 1
ATOM 1712 C C . SER A 1 221 ? -2.331 4.407 10.079 1.00 97.56 221 SER A C 1
ATOM 1714 O O . SER A 1 221 ? -2.836 3.578 10.838 1.00 97.56 221 SER A O 1
ATOM 1716 N N . VAL A 1 222 ? -3.039 5.372 9.498 1.00 97.88 222 VAL A N 1
ATOM 1717 C CA . VAL A 1 222 ? -4.498 5.450 9.560 1.00 97.88 222 VAL A CA 1
ATOM 1718 C C . VAL A 1 222 ? -5.032 5.260 8.153 1.00 97.88 222 VAL A C 1
ATOM 1720 O O . VAL A 1 222 ? -4.644 5.989 7.231 1.00 97.88 222 VAL A O 1
ATOM 1723 N N . ARG A 1 223 ? -5.897 4.263 7.968 1.00 97.75 223 ARG A N 1
ATOM 1724 C CA . ARG A 1 223 ? -6.423 3.897 6.648 1.00 97.75 223 ARG A CA 1
ATOM 1725 C C . ARG A 1 223 ? -7.913 3.602 6.688 1.00 97.75 223 ARG A C 1
ATOM 1727 O O . ARG A 1 223 ? -8.476 3.422 7.759 1.00 97.75 223 ARG A O 1
ATOM 1734 N N . TYR A 1 224 ? -8.544 3.558 5.520 1.00 97.00 224 TYR A N 1
ATOM 1735 C CA . TYR A 1 224 ? -9.925 3.100 5.363 1.00 97.00 224 TYR A CA 1
ATOM 1736 C C . TYR A 1 224 ? -10.143 2.450 3.980 1.00 97.00 224 TYR A C 1
ATOM 1738 O O . TYR A 1 224 ? -9.639 2.972 2.976 1.00 97.00 224 TYR A O 1
ATOM 1746 N N . PRO A 1 225 ? -10.827 1.293 3.897 1.00 95.50 225 PRO A N 1
ATOM 1747 C CA . PRO A 1 225 ? -11.056 0.558 2.655 1.00 95.50 225 PRO A CA 1
ATOM 1748 C C . PRO A 1 225 ? -12.368 0.969 1.967 1.00 95.50 225 PRO A C 1
ATOM 1750 O O . PRO A 1 225 ? -13.431 0.940 2.577 1.00 95.50 225 PRO A O 1
ATOM 1753 N N . ILE A 1 226 ? -12.320 1.289 0.671 1.00 93.69 226 ILE A N 1
ATOM 1754 C CA . ILE A 1 226 ? -13.500 1.647 -0.134 1.00 93.69 226 ILE A CA 1
ATOM 1755 C C . ILE A 1 226 ? -13.619 0.714 -1.331 1.00 93.69 226 ILE A C 1
ATOM 1757 O O . ILE A 1 226 ? -12.774 0.717 -2.223 1.00 93.69 226 ILE A O 1
ATOM 1761 N N . ASN A 1 227 ? -14.679 -0.082 -1.373 1.00 87.50 227 ASN A N 1
ATOM 1762 C CA . ASN A 1 227 ? -15.074 -0.870 -2.539 1.00 87.50 227 ASN A CA 1
ATOM 1763 C C . ASN A 1 227 ? -16.151 -0.180 -3.375 1.00 87.50 227 ASN A C 1
ATOM 1765 O O . ASN A 1 227 ? -16.200 -0.377 -4.588 1.00 87.50 227 ASN A O 1
ATOM 1769 N N . VAL A 1 228 ? -17.003 0.634 -2.749 1.00 86.31 228 VAL A N 1
ATOM 1770 C CA . VAL A 1 228 ? -18.068 1.391 -3.410 1.00 86.31 228 VAL A CA 1
ATOM 1771 C C . VAL A 1 228 ? -17.775 2.889 -3.267 1.00 86.31 228 VAL A C 1
ATOM 1773 O O . VAL A 1 228 ? -18.110 3.486 -2.241 1.00 86.31 228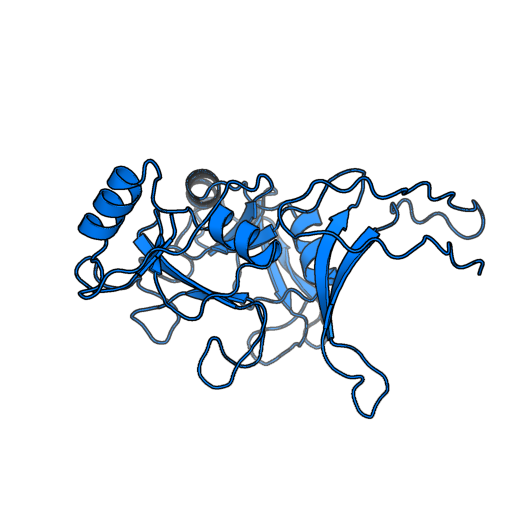 VAL A O 1
ATOM 1776 N N . PRO A 1 229 ? -17.160 3.516 -4.289 1.00 85.75 229 PRO A N 1
ATOM 1777 C CA . PRO A 1 229 ? -16.837 4.939 -4.265 1.00 85.75 229 PRO A CA 1
ATOM 1778 C C . PRO A 1 229 ? -18.080 5.801 -4.056 1.00 85.75 229 PRO A C 1
ATOM 1780 O O . PRO A 1 229 ? -19.141 5.548 -4.636 1.00 85.75 229 PRO A O 1
ATOM 1783 N N . ARG A 1 230 ? -17.946 6.836 -3.225 1.00 87.19 230 ARG A N 1
ATOM 1784 C CA . ARG A 1 230 ? -19.029 7.757 -2.854 1.00 87.19 230 ARG A CA 1
ATOM 1785 C C . ARG A 1 230 ? -18.452 9.161 -2.670 1.00 87.19 230 ARG A C 1
ATOM 1787 O O . ARG A 1 230 ? -17.335 9.301 -2.189 1.00 87.19 230 ARG A O 1
ATOM 1794 N N . ARG A 1 231 ? -19.222 10.207 -3.012 1.00 80.88 231 ARG A N 1
ATOM 1795 C CA . ARG A 1 231 ? -18.729 11.606 -3.104 1.00 80.88 231 ARG A CA 1
ATOM 1796 C C . ARG A 1 231 ? -17.905 12.083 -1.904 1.00 80.88 231 ARG A C 1
ATOM 1798 O O . ARG A 1 231 ? -16.937 12.803 -2.093 1.00 80.88 231 ARG A O 1
ATOM 1805 N N . ASN A 1 232 ? -18.276 11.675 -0.693 1.00 83.69 232 ASN A N 1
ATOM 1806 C CA . ASN A 1 232 ? -17.624 12.124 0.540 1.00 83.69 232 ASN A CA 1
ATOM 1807 C C . ASN A 1 232 ? -16.696 11.062 1.147 1.00 83.69 232 ASN A C 1
ATOM 1809 O O . ASN A 1 232 ? -16.337 11.169 2.313 1.00 83.69 232 ASN A O 1
ATOM 1813 N N . CYS A 1 233 ? -16.342 10.017 0.392 1.00 82.88 233 CYS A N 1
ATOM 1814 C CA . CYS A 1 233 ? -15.527 8.930 0.907 1.00 82.88 233 CYS A CA 1
ATOM 1815 C C . CYS A 1 233 ? -14.625 8.289 -0.143 1.00 82.88 233 CYS A C 1
ATOM 1817 O O . CYS A 1 233 ? -15.084 7.562 -1.023 1.00 82.88 233 CYS A O 1
ATOM 1819 N N . GLY A 1 234 ? -13.321 8.515 -0.005 1.00 70.75 234 GLY A N 1
ATOM 1820 C CA . GLY A 1 234 ? -12.307 7.829 -0.802 1.00 70.75 234 GLY A CA 1
ATOM 1821 C C . GLY A 1 234 ? -12.257 8.196 -2.285 1.00 70.75 234 GLY A C 1
ATOM 1822 O O . GLY A 1 234 ? -11.542 7.523 -3.026 1.00 70.75 234 GLY A O 1
ATOM 1823 N N . GLY A 1 235 ? -12.936 9.270 -2.696 1.00 80.94 235 GLY A N 1
ATOM 1824 C CA . GLY A 1 235 ? -12.920 9.785 -4.064 1.00 80.94 235 GLY A CA 1
ATOM 1825 C C . GLY A 1 235 ? -13.754 8.947 -5.033 1.00 80.94 235 GLY A C 1
ATOM 1826 O O . GLY A 1 235 ? -14.727 8.305 -4.638 1.00 80.94 235 GLY A O 1
ATOM 1827 N N . ASP A 1 236 ? -13.367 8.974 -6.308 1.00 83.62 236 ASP A N 1
ATOM 1828 C CA . ASP A 1 236 ? -14.141 8.368 -7.400 1.00 83.62 236 ASP A CA 1
ATOM 1829 C C . ASP A 1 236 ? -13.806 6.890 -7.655 1.00 83.62 236 ASP A C 1
ATOM 1831 O O . ASP A 1 236 ? -14.578 6.185 -8.303 1.00 83.62 236 ASP A O 1
ATOM 1835 N N . GLU A 1 237 ? -12.693 6.402 -7.097 1.00 85.38 237 GLU A N 1
ATOM 1836 C CA . GLU A 1 237 ? -12.169 5.055 -7.351 1.00 85.38 237 GLU A CA 1
ATOM 1837 C C . GLU A 1 237 ? -12.129 4.181 -6.086 1.00 85.38 237 GLU A C 1
ATOM 1839 O O . GLU A 1 237 ? -11.922 4.701 -4.983 1.00 85.38 237 GLU A O 1
ATOM 1844 N N . PRO A 1 238 ? -12.284 2.848 -6.207 1.00 89.56 238 PRO A N 1
ATOM 1845 C CA . PRO A 1 238 ? -12.063 1.924 -5.100 1.00 89.56 238 PRO A CA 1
ATOM 1846 C C . PRO A 1 238 ? -10.598 1.906 -4.641 1.00 89.56 238 PRO A C 1
ATOM 1848 O O . PRO A 1 238 ? -9.673 2.167 -5.411 1.00 89.56 238 PRO A O 1
ATOM 1851 N N . GLY A 1 239 ? -10.368 1.543 -3.383 1.00 91.88 239 GLY A N 1
ATOM 1852 C CA . GLY A 1 239 ? -9.036 1.306 -2.836 1.00 91.88 239 GLY A CA 1
ATOM 1853 C C . GLY A 1 239 ? -8.965 1.466 -1.324 1.00 91.88 239 GLY A C 1
ATOM 1854 O O . GLY A 1 239 ? -9.884 1.975 -0.684 1.00 91.88 239 GLY A O 1
ATOM 1855 N N . VAL A 1 240 ? -7.827 1.077 -0.757 1.00 95.31 240 VAL A N 1
ATOM 1856 C CA . VAL A 1 240 ? -7.466 1.428 0.619 1.00 95.31 240 VAL A CA 1
ATOM 1857 C C . VAL A 1 240 ? -6.829 2.814 0.611 1.00 95.31 240 VAL A C 1
ATOM 1859 O O . VAL A 1 240 ? -5.817 3.046 -0.055 1.00 95.31 240 VAL A O 1
ATOM 1862 N N . ARG A 1 241 ? -7.435 3.758 1.327 1.00 94.38 241 ARG A N 1
ATOM 1863 C CA . ARG A 1 241 ? -6.969 5.142 1.431 1.00 94.38 241 ARG A CA 1
ATOM 1864 C C . ARG A 1 241 ? -6.150 5.317 2.697 1.00 94.38 241 ARG A C 1
ATOM 1866 O O . ARG A 1 241 ? -6.549 4.825 3.743 1.00 94.38 241 ARG A O 1
ATOM 1873 N N . THR A 1 242 ? -5.033 6.032 2.598 1.00 94.75 242 THR A N 1
ATOM 1874 C CA . THR A 1 242 ? -4.181 6.381 3.742 1.00 94.75 242 THR A CA 1
ATOM 1875 C C . THR A 1 242 ? -4.353 7.857 4.068 1.00 94.75 242 THR A C 1
ATOM 1877 O O . THR A 1 242 ? -4.304 8.695 3.165 1.00 94.75 242 THR A O 1
ATOM 1880 N N . VAL A 1 243 ? -4.543 8.169 5.347 1.00 94.44 243 VAL A N 1
ATOM 1881 C CA . VAL A 1 243 ? -4.526 9.541 5.857 1.00 94.44 243 VAL A CA 1
ATOM 1882 C C . VAL A 1 243 ? -3.070 9.954 6.056 1.00 94.44 243 VAL A C 1
ATOM 1884 O O . VAL A 1 243 ? -2.320 9.271 6.750 1.00 94.44 243 VAL A O 1
ATOM 1887 N N . TYR A 1 244 ? -2.672 11.058 5.428 1.00 92.56 244 TYR A N 1
ATOM 1888 C CA . TYR A 1 244 ? -1.334 11.632 5.549 1.00 92.56 244 TYR A CA 1
ATOM 1889 C C . TYR A 1 244 ? -1.409 13.005 6.206 1.00 92.56 244 TYR A C 1
ATOM 1891 O O . TYR A 1 244 ? -2.354 13.756 5.965 1.00 92.56 244 TYR A O 1
ATOM 1899 N N . SER A 1 245 ? -0.384 13.342 6.981 1.00 91.75 245 SER A N 1
ATOM 1900 C CA . SER A 1 245 ? -0.222 14.659 7.599 1.00 91.75 245 SER A CA 1
ATOM 1901 C C . SER A 1 245 ? 0.234 15.713 6.585 1.00 91.75 245 SER A C 1
ATOM 1903 O O . SER A 1 245 ? -0.112 16.884 6.722 1.00 91.75 245 SER A O 1
ATOM 1905 N N . ASN A 1 246 ? 0.970 15.307 5.539 1.00 89.25 246 ASN A N 1
ATOM 1906 C CA . ASN A 1 246 ? 1.521 16.221 4.539 1.00 89.25 246 ASN A CA 1
ATOM 1907 C C . ASN A 1 246 ? 0.849 16.075 3.154 1.00 89.25 246 ASN A C 1
ATOM 1909 O O . ASN A 1 246 ? 0.560 14.953 2.718 1.00 89.25 246 ASN A O 1
ATOM 1913 N N . PRO A 1 247 ? 0.687 17.175 2.383 1.00 86.31 247 PRO A N 1
ATOM 1914 C CA . PRO A 1 247 ? 0.078 17.148 1.045 1.00 86.31 247 PRO A CA 1
ATOM 1915 C C . PRO A 1 247 ? 0.795 16.258 0.018 1.00 86.31 247 PRO A C 1
ATOM 1917 O O . PRO A 1 247 ? 0.179 15.757 -0.919 1.00 86.31 247 PRO A O 1
ATOM 1920 N N . ASN A 1 248 ? 2.097 16.027 0.188 1.00 83.69 248 ASN A N 1
ATOM 1921 C CA . ASN A 1 248 ? 2.917 15.165 -0.671 1.00 83.69 248 ASN A CA 1
ATOM 1922 C C . ASN A 1 248 ? 2.752 13.660 -0.370 1.00 83.69 248 ASN A C 1
ATOM 1924 O O . ASN A 1 248 ? 3.541 12.850 -0.864 1.00 83.69 248 ASN A O 1
ATOM 1928 N N . ARG A 1 249 ? 1.727 13.272 0.406 1.00 86.56 249 ARG A N 1
ATOM 1929 C CA . ARG A 1 249 ? 1.451 11.883 0.807 1.00 86.56 249 ARG A CA 1
ATOM 1930 C C . ARG A 1 249 ? 2.611 11.278 1.611 1.00 86.56 249 ARG A C 1
ATOM 1932 O O . ARG A 1 249 ? 3.052 10.163 1.317 1.00 86.56 249 ARG A O 1
ATOM 1939 N N . THR A 1 250 ? 3.122 12.031 2.585 1.00 87.75 250 THR A N 1
ATOM 1940 C CA . THR A 1 250 ? 4.107 11.581 3.587 1.00 87.75 250 THR A CA 1
ATOM 1941 C C . THR A 1 250 ? 3.648 11.953 4.996 1.00 87.75 250 THR A C 1
ATOM 1943 O O . THR A 1 250 ? 2.744 12.776 5.159 1.00 87.75 250 THR A O 1
ATOM 1946 N N . GLY A 1 251 ? 4.265 11.340 6.011 1.00 89.88 251 GLY A N 1
ATOM 1947 C CA . GLY A 1 251 ? 3.920 11.545 7.415 1.00 89.88 251 GLY A CA 1
ATOM 1948 C C . GLY A 1 251 ? 2.592 10.887 7.780 1.00 89.88 251 GLY A C 1
ATOM 1949 O O . GLY A 1 251 ? 1.536 11.275 7.282 1.00 89.88 251 GLY A O 1
ATOM 1950 N N . PHE A 1 252 ? 2.626 9.890 8.659 1.00 94.31 252 PHE A N 1
ATOM 1951 C CA . PHE A 1 252 ? 1.399 9.387 9.278 1.00 94.31 252 PHE A CA 1
ATOM 1952 C C . PHE A 1 252 ? 0.852 10.405 10.294 1.00 94.31 252 PHE A C 1
ATOM 1954 O O . PHE A 1 252 ? 1.589 11.315 10.697 1.00 94.31 252 PHE A O 1
ATOM 1961 N N . PRO A 1 253 ? -0.436 10.310 10.671 1.00 94.94 253 PRO A N 1
ATOM 1962 C CA . PRO A 1 253 ? -1.005 11.152 11.717 1.00 94.94 253 PRO A CA 1
ATOM 1963 C C . PRO A 1 253 ? -0.236 11.028 13.036 1.00 94.94 253 PRO A C 1
ATOM 1965 O O . PRO A 1 253 ? 0.354 9.985 13.322 1.00 94.94 253 PRO A O 1
ATOM 1968 N N . ASP A 1 254 ? -0.263 12.090 13.844 1.00 95.44 254 ASP A N 1
ATOM 1969 C CA . ASP A 1 254 ? 0.287 12.059 15.201 1.00 95.44 254 ASP A CA 1
ATOM 1970 C C . ASP A 1 254 ? -0.373 10.935 16.013 1.00 95.44 254 ASP A C 1
ATOM 1972 O O . ASP A 1 254 ? -1.585 10.730 15.924 1.00 95.44 254 ASP A O 1
ATOM 1976 N N . THR A 1 255 ? 0.404 10.203 16.812 1.00 96.88 255 THR A N 1
ATOM 1977 C CA . THR A 1 255 ? -0.088 9.023 17.541 1.00 96.88 255 THR A CA 1
ATOM 1978 C C . THR A 1 255 ? -1.145 9.354 18.596 1.00 96.88 255 THR A C 1
ATOM 1980 O O . THR A 1 255 ? -1.815 8.437 19.072 1.00 96.88 255 THR A O 1
ATOM 1983 N N . THR A 1 256 ? -1.317 10.635 18.943 1.00 97.38 256 THR A N 1
ATOM 1984 C CA . THR A 1 256 ? -2.365 11.160 19.832 1.00 97.38 256 THR A CA 1
ATOM 1985 C C . THR A 1 256 ? -3.658 11.547 19.107 1.00 97.38 256 THR A C 1
ATOM 1987 O O . THR A 1 256 ? -4.666 11.801 19.770 1.00 97.38 256 THR A O 1
ATOM 1990 N N . ALA A 1 257 ? -3.660 11.580 17.769 1.00 97.88 257 ALA A N 1
ATOM 1991 C CA . ALA A 1 257 ? -4.852 11.864 16.978 1.00 97.88 257 ALA A CA 1
ATOM 1992 C C . ALA A 1 257 ? -5.928 10.785 17.178 1.00 97.88 257 ALA A C 1
ATOM 1994 O O . ALA A 1 257 ? -5.624 9.622 17.432 1.00 97.88 257 ALA A O 1
ATOM 1995 N N . MET A 1 258 ? -7.196 11.169 17.053 1.00 98.06 258 MET A N 1
ATOM 1996 C CA . MET A 1 258 ? -8.324 10.310 17.412 1.00 98.06 258 MET A CA 1
ATOM 1997 C C . MET A 1 258 ? -9.023 9.758 16.163 1.00 98.06 258 MET A C 1
ATOM 1999 O O . MET A 1 258 ? -9.545 10.522 15.351 1.00 98.06 258 MET A O 1
ATOM 2003 N N . PHE A 1 259 ? -9.042 8.431 16.023 1.00 98.38 259 PHE A N 1
ATOM 2004 C CA . PHE A 1 259 ? -9.621 7.680 14.902 1.00 98.38 259 PHE A CA 1
ATOM 2005 C C . PHE A 1 259 ? -10.299 6.391 15.387 1.00 98.38 259 PHE A C 1
ATOM 2007 O O . PHE A 1 259 ? -10.268 6.071 16.571 1.00 98.38 259 PHE A O 1
ATOM 2014 N N . ASP A 1 260 ? -10.918 5.636 14.483 1.00 98.56 260 ASP A N 1
ATOM 2015 C CA . ASP A 1 260 ? -11.364 4.274 14.794 1.00 98.56 260 ASP A CA 1
ATOM 2016 C C . ASP A 1 260 ? -10.181 3.289 14.841 1.00 98.56 260 ASP A C 1
ATOM 2018 O O . ASP A 1 260 ? -9.011 3.679 14.773 1.00 98.56 260 ASP A O 1
ATOM 2022 N N . ALA A 1 261 ? -10.465 1.993 14.941 1.00 98.69 261 ALA A N 1
ATOM 2023 C CA . ALA A 1 261 ? -9.473 0.934 14.817 1.00 98.69 261 ALA A CA 1
ATOM 2024 C C . ALA A 1 261 ? -9.933 -0.110 13.797 1.00 98.69 261 ALA A C 1
ATOM 2026 O O . ALA A 1 261 ? -11.121 -0.422 13.707 1.00 98.69 261 ALA A O 1
ATOM 2027 N N . TYR A 1 262 ? -8.988 -0.677 13.054 1.00 98.69 262 TYR A N 1
ATOM 2028 C CA . TYR A 1 262 ? -9.208 -1.965 12.404 1.00 98.69 262 TYR A CA 1
ATOM 2029 C C . TYR A 1 262 ? -8.491 -3.013 13.237 1.00 98.69 262 TYR A C 1
ATOM 2031 O O . TYR A 1 262 ? -7.274 -2.934 13.419 1.00 98.69 262 TYR A O 1
ATOM 2039 N N . CYS A 1 263 ? -9.272 -3.950 13.752 1.00 97.06 263 CYS A N 1
ATOM 2040 C CA . CYS A 1 263 ? -8.807 -5.199 14.323 1.00 97.06 263 CYS A CA 1
ATOM 2041 C C . CYS A 1 263 ? -9.213 -6.327 13.352 1.00 97.06 263 CYS A C 1
ATOM 2043 O O . CYS A 1 263 ? -8.975 -7.502 13.661 1.00 97.06 263 CYS A O 1
#

Foldseek 3Di:
DDDPDDPDDDDDLPDDDDDPDDDDDDPDDDDPVFFDKAFDWDWDDDQPPVRDTDTATLWIDGPNAIFFDKDWFAAFPDAQADFLVRQQVLLVVQQWGFAAPVNQVVVLVRVDFDQFWAAHPVQKIKTWDCQADVSRAACPRHHGHIPTPGHDDRRGTGITMTTHRDADDKDWFADDQFDFQVRLQVVQVVVVHGFHGPSNQQNVLSSPDADQWWAAHPSRWTWGFHPDDDVNGDPDDGDIDTDAPDPVRHHGDDSRDGTITMD